Protein AF-A0AAW6EW89-F1 (afdb_monomer)

pLDDT: mean 83.95, std 14.5, range [35.25, 98.75]

Mean predicted aligned error: 16.68 Å

Structure (mmCIF, N/CA/C/O backbone):
data_AF-A0AAW6EW89-F1
#
_entry.id   AF-A0AAW6EW89-F1
#
loop_
_atom_site.group_PDB
_atom_site.id
_atom_site.type_symbol
_atom_site.label_atom_id
_atom_site.label_alt_id
_atom_site.label_comp_id
_atom_site.label_asym_id
_atom_site.label_entity_id
_atom_site.label_seq_id
_atom_site.pdbx_PDB_ins_code
_atom_site.Cartn_x
_atom_site.Cartn_y
_atom_site.Cartn_z
_atom_site.occupancy
_atom_site.B_iso_or_equiv
_atom_site.auth_seq_id
_atom_site.auth_comp_id
_atom_site.auth_asym_id
_atom_site.auth_atom_id
_atom_site.pdbx_PDB_model_num
ATOM 1 N N . MET A 1 1 ? 9.371 18.519 10.471 1.00 66.56 1 MET A N 1
ATOM 2 C CA . MET A 1 1 ? 9.194 18.744 9.021 1.00 66.56 1 MET A CA 1
ATOM 3 C C . MET A 1 1 ? 9.973 17.673 8.268 1.00 66.56 1 MET A C 1
ATOM 5 O O . MET A 1 1 ? 11.129 17.431 8.603 1.00 66.56 1 MET A O 1
ATOM 9 N N . SER A 1 2 ? 9.329 16.975 7.334 1.00 89.75 2 SER A N 1
ATOM 10 C CA . SER A 1 2 ? 9.864 15.784 6.668 1.00 89.75 2 SER A CA 1
ATOM 11 C C . SER A 1 2 ? 11.111 16.078 5.829 1.00 89.75 2 SER A C 1
ATOM 13 O O . SER A 1 2 ? 11.102 16.917 4.925 1.00 89.75 2 SER A O 1
ATOM 15 N N . ARG A 1 3 ? 12.200 15.349 6.111 1.00 93.25 3 ARG A N 1
ATOM 16 C CA . ARG A 1 3 ? 13.450 15.418 5.336 1.00 93.25 3 ARG A CA 1
ATOM 17 C C . ARG A 1 3 ? 13.257 14.920 3.902 1.00 93.25 3 ARG A C 1
ATOM 19 O O . ARG A 1 3 ? 13.852 15.495 2.995 1.00 93.25 3 ARG A O 1
ATOM 26 N N . PHE A 1 4 ? 12.470 13.859 3.722 1.00 95.81 4 PHE A N 1
ATOM 27 C CA . PHE A 1 4 ? 12.204 13.259 2.415 1.00 95.81 4 PHE A CA 1
ATOM 28 C C . PHE A 1 4 ? 11.386 14.211 1.542 1.00 95.81 4 PHE A C 1
ATOM 30 O O . PHE A 1 4 ? 11.813 14.555 0.443 1.00 95.81 4 PHE A O 1
ATOM 37 N N . TYR A 1 5 ? 10.275 14.728 2.079 1.00 96.44 5 TYR A N 1
ATOM 38 C CA . TYR A 1 5 ? 9.419 15.693 1.385 1.00 96.44 5 TYR A CA 1
ATOM 39 C C . TYR A 1 5 ? 10.208 16.910 0.891 1.00 96.44 5 TYR A C 1
ATOM 41 O O . TYR A 1 5 ? 10.130 17.280 -0.276 1.00 96.44 5 TYR A O 1
ATOM 49 N N . ASN A 1 6 ? 11.046 17.489 1.756 1.00 96.00 6 ASN A N 1
ATOM 50 C CA . ASN A 1 6 ? 11.855 18.651 1.397 1.00 96.00 6 ASN A CA 1
ATOM 51 C C . ASN A 1 6 ? 12.886 18.381 0.291 1.00 96.00 6 ASN A C 1
ATOM 53 O O . ASN A 1 6 ? 13.298 19.326 -0.369 1.00 96.00 6 ASN A O 1
ATOM 57 N N . GLN A 1 7 ? 13.310 17.130 0.089 1.00 96.12 7 GLN A N 1
ATOM 58 C CA . GLN A 1 7 ? 14.245 16.769 -0.982 1.00 96.12 7 GLN A CA 1
ATOM 59 C C . GLN A 1 7 ? 13.545 16.477 -2.311 1.00 96.12 7 GLN A C 1
ATOM 61 O O . GLN A 1 7 ? 14.187 16.588 -3.350 1.00 96.12 7 GLN A O 1
ATOM 66 N N . ILE A 1 8 ? 12.264 16.094 -2.285 1.00 97.00 8 ILE A N 1
ATOM 67 C CA . ILE A 1 8 ? 11.557 15.586 -3.468 1.00 97.00 8 ILE A CA 1
ATOM 68 C C . ILE A 1 8 ? 10.522 16.558 -4.045 1.00 97.00 8 ILE A C 1
ATOM 70 O O . ILE A 1 8 ? 10.226 16.488 -5.234 1.00 97.00 8 ILE A O 1
ATOM 74 N N . LYS A 1 9 ? 9.974 17.472 -3.231 1.00 95.88 9 LYS A N 1
ATOM 75 C CA . LYS A 1 9 ? 8.841 18.337 -3.614 1.00 95.88 9 LYS A CA 1
ATOM 76 C C . LYS A 1 9 ? 9.092 19.183 -4.871 1.00 95.88 9 LYS A C 1
ATOM 78 O O . LYS A 1 9 ? 8.164 19.398 -5.647 1.00 95.88 9 LYS A O 1
ATOM 83 N N . ASP A 1 10 ? 10.341 19.597 -5.087 1.00 95.44 10 ASP A N 1
ATOM 84 C CA . ASP A 1 10 ? 10.760 20.464 -6.196 1.00 95.44 10 ASP A CA 1
ATOM 85 C C . ASP A 1 10 ? 11.352 19.669 -7.376 1.00 95.44 10 ASP A C 1
ATOM 87 O O . ASP A 1 10 ? 11.972 20.246 -8.268 1.00 95.44 10 ASP A O 1
ATOM 91 N N . ALA A 1 11 ? 11.184 18.339 -7.396 1.00 96.75 11 ALA A N 1
ATOM 92 C CA . ALA A 1 11 ? 11.672 17.504 -8.487 1.00 96.75 11 ALA A CA 1
ATOM 93 C C . ALA A 1 11 ? 10.980 17.855 -9.818 1.00 96.75 11 ALA A C 1
ATOM 95 O O . ALA A 1 11 ? 9.745 17.895 -9.911 1.00 96.75 11 ALA A O 1
ATOM 96 N N . THR A 1 12 ? 11.792 18.071 -10.855 1.00 96.25 12 THR A N 1
ATOM 97 C CA . THR A 1 12 ? 11.371 18.430 -12.221 1.00 96.25 12 THR A CA 1
ATOM 98 C C . THR A 1 12 ? 11.699 17.361 -13.258 1.00 96.25 12 THR A C 1
ATOM 100 O O . THR A 1 12 ? 11.227 17.446 -14.388 1.00 96.25 12 THR A O 1
ATOM 103 N N . VAL A 1 13 ? 12.494 16.353 -12.892 1.00 96.44 13 VAL A N 1
ATOM 104 C CA . VAL A 1 13 ? 12.816 15.196 -13.738 1.00 96.44 13 VAL A CA 1
ATOM 105 C C . VAL A 1 13 ? 12.710 13.904 -12.929 1.00 96.44 13 VAL A C 1
ATOM 107 O O . VAL A 1 13 ? 13.033 13.885 -11.742 1.00 96.44 13 VAL A O 1
ATOM 110 N N . GLU A 1 14 ? 12.306 12.810 -13.576 1.00 95.75 14 GLU A N 1
ATOM 111 C CA . GLU A 1 14 ? 12.123 11.492 -12.939 1.00 95.75 14 GLU A CA 1
ATOM 112 C C . GLU A 1 14 ? 13.387 11.019 -12.205 1.00 95.75 14 GLU A C 1
ATOM 114 O O . GLU A 1 14 ? 13.319 10.620 -11.046 1.00 95.75 14 GLU A O 1
ATOM 119 N N . LYS A 1 15 ? 14.571 11.255 -12.783 1.00 95.81 15 LYS A N 1
ATOM 120 C CA . LYS A 1 15 ? 15.863 10.943 -12.145 1.00 95.81 15 LYS A CA 1
ATOM 121 C C . LYS A 1 15 ? 16.067 11.586 -10.767 1.00 95.81 15 LYS A C 1
ATOM 123 O O . LYS A 1 15 ? 16.778 11.029 -9.933 1.00 95.81 15 LYS A O 1
ATOM 128 N N . GLN A 1 16 ? 15.488 12.763 -10.511 1.00 97.62 16 GLN A N 1
ATOM 129 C CA . GLN A 1 16 ? 15.555 13.395 -9.187 1.00 97.62 16 GLN A CA 1
ATOM 130 C C . GLN A 1 16 ? 14.655 12.670 -8.185 1.00 97.62 16 GLN A C 1
ATOM 132 O O . GLN A 1 16 ? 15.070 12.466 -7.046 1.00 97.62 16 GLN A O 1
ATOM 137 N N . VAL A 1 17 ? 13.463 12.244 -8.617 1.00 97.69 17 VAL A N 1
ATOM 138 C CA . VAL A 1 17 ? 12.558 11.400 -7.823 1.00 97.69 17 VAL A CA 1
ATOM 139 C C . VAL A 1 17 ? 13.293 10.113 -7.453 1.00 97.69 17 VAL A C 1
ATOM 141 O O . VAL A 1 17 ? 13.490 9.847 -6.267 1.00 97.69 17 VAL A O 1
ATOM 144 N N . GLU A 1 18 ? 13.810 9.388 -8.450 1.00 97.06 18 GLU A N 1
ATOM 145 C CA . GLU A 1 18 ? 14.578 8.156 -8.247 1.00 97.06 18 GLU A CA 1
ATOM 146 C C . GLU A 1 18 ? 15.713 8.337 -7.230 1.00 97.06 18 GLU A C 1
ATOM 148 O O . GLU A 1 18 ? 15.868 7.533 -6.311 1.00 97.06 18 GLU A O 1
ATOM 153 N N . TYR A 1 19 ? 16.511 9.400 -7.378 1.00 97.25 19 TYR A N 1
ATOM 154 C CA . TYR A 1 19 ? 17.650 9.674 -6.505 1.00 97.25 19 TYR A CA 1
ATOM 155 C C . TYR A 1 19 ? 17.238 9.795 -5.031 1.00 97.25 19 TYR A C 1
ATOM 157 O O . TYR A 1 19 ? 17.899 9.226 -4.155 1.00 97.25 19 TYR A O 1
ATOM 165 N N . VAL A 1 20 ? 16.139 10.502 -4.743 1.00 97.88 20 VAL A N 1
ATOM 166 C CA . VAL A 1 20 ? 15.666 10.702 -3.365 1.00 97.88 20 VAL A CA 1
ATOM 167 C C . VAL A 1 20 ? 15.157 9.393 -2.755 1.00 97.88 20 VAL A C 1
ATOM 169 O O . VAL A 1 20 ? 15.534 9.073 -1.626 1.00 97.88 20 VAL A O 1
ATOM 172 N N . TYR A 1 21 ? 14.393 8.588 -3.504 1.00 98.38 21 TYR A N 1
ATOM 173 C CA . TYR A 1 21 ? 13.971 7.258 -3.045 1.00 98.38 21 TYR A CA 1
ATOM 174 C C . TYR A 1 21 ? 15.163 6.335 -2.786 1.00 98.38 21 TYR A C 1
ATOM 176 O O . TYR A 1 21 ? 15.268 5.751 -1.708 1.00 98.38 21 TYR A O 1
ATOM 184 N N . LYS A 1 22 ? 16.099 6.236 -3.738 1.00 97.19 22 LYS A N 1
ATOM 185 C CA . LYS A 1 22 ? 17.290 5.374 -3.634 1.00 97.19 22 LYS A CA 1
ATOM 186 C C . LYS A 1 22 ? 18.137 5.714 -2.408 1.00 97.19 22 LYS A C 1
ATOM 188 O O . LYS A 1 22 ? 18.645 4.819 -1.731 1.00 97.19 22 LYS A O 1
ATOM 193 N N . LYS A 1 23 ? 18.266 7.002 -2.080 1.00 96.38 23 LYS A N 1
ATOM 194 C CA . LYS A 1 23 ? 18.996 7.470 -0.895 1.00 96.38 23 LYS A CA 1
ATOM 195 C C . LYS A 1 23 ? 18.388 6.956 0.412 1.00 96.38 23 LYS A C 1
ATOM 197 O O . LYS A 1 23 ? 19.127 6.487 1.284 1.00 96.38 23 LYS A O 1
ATOM 202 N N . ASP A 1 24 ? 17.067 7.013 0.552 1.00 96.31 24 ASP A N 1
ATOM 203 C CA . ASP A 1 24 ? 16.405 6.517 1.758 1.00 96.31 24 ASP A CA 1
ATOM 204 C C . ASP A 1 24 ? 16.322 4.983 1.771 1.00 96.31 24 ASP A C 1
ATOM 206 O O . ASP A 1 24 ? 16.562 4.383 2.817 1.00 96.31 24 ASP A O 1
ATOM 210 N N . ILE A 1 25 ? 16.150 4.318 0.624 1.00 97.25 25 ILE A N 1
ATOM 211 C CA . ILE A 1 25 ? 16.291 2.855 0.522 1.00 97.25 25 ILE A CA 1
ATOM 212 C C . ILE A 1 25 ? 17.654 2.394 1.049 1.00 97.25 25 ILE A C 1
ATOM 214 O O . ILE A 1 25 ? 17.700 1.569 1.959 1.00 97.25 25 ILE A O 1
ATOM 218 N N . ASN A 1 26 ? 18.755 2.997 0.594 1.00 95.06 26 ASN A N 1
ATOM 219 C CA . ASN A 1 26 ? 20.095 2.698 1.114 1.00 95.06 26 ASN A CA 1
ATOM 220 C C . ASN A 1 26 ? 20.231 2.974 2.623 1.00 95.06 26 ASN A C 1
ATOM 222 O O . ASN A 1 26 ? 21.003 2.312 3.318 1.00 95.06 26 ASN A O 1
ATOM 226 N N . THR A 1 27 ? 19.478 3.943 3.150 1.00 94.56 27 THR A N 1
ATOM 227 C CA . THR A 1 27 ? 19.489 4.282 4.579 1.00 94.56 27 THR A CA 1
ATOM 228 C C . THR A 1 27 ? 18.763 3.233 5.427 1.00 94.56 27 THR A C 1
ATOM 230 O O . THR A 1 27 ? 19.252 2.891 6.506 1.00 94.56 27 THR A O 1
ATOM 233 N N . TYR A 1 28 ? 17.621 2.713 4.963 1.00 94.31 28 TYR A N 1
ATOM 234 C CA . TYR A 1 28 ? 16.784 1.768 5.717 1.00 94.31 28 TYR A CA 1
ATOM 235 C C . TYR A 1 28 ? 17.113 0.291 5.463 1.00 94.31 28 TYR A C 1
ATOM 237 O O . TYR A 1 28 ? 16.848 -0.548 6.330 1.00 94.31 28 TYR A O 1
ATOM 245 N N . PHE A 1 29 ? 17.718 -0.021 4.319 1.00 94.06 29 PHE A N 1
ATOM 246 C CA . PHE A 1 29 ? 18.174 -1.354 3.920 1.00 94.06 29 PHE A CA 1
ATOM 247 C C . PHE A 1 29 ? 19.705 -1.382 3.821 1.00 94.06 29 PHE A C 1
ATOM 249 O O . PHE A 1 29 ? 20.283 -1.791 2.822 1.00 94.06 29 PHE A O 1
ATOM 256 N N . LYS A 1 30 ? 20.390 -0.908 4.871 1.00 89.00 30 LYS A N 1
ATOM 257 C CA . LYS A 1 30 ? 21.857 -0.793 4.885 1.00 89.00 30 LYS A CA 1
ATOM 258 C C . LYS A 1 30 ? 22.539 -2.099 4.476 1.00 89.00 30 LYS A C 1
ATOM 260 O O . LYS A 1 30 ? 22.222 -3.161 5.005 1.00 89.00 30 LYS A O 1
ATOM 265 N N . GLY A 1 31 ? 23.520 -1.983 3.585 1.00 85.44 31 GLY A N 1
ATOM 266 C CA . GLY A 1 31 ? 24.290 -3.117 3.077 1.00 85.44 31 GLY A CA 1
ATOM 267 C C . GLY A 1 31 ? 23.668 -3.818 1.868 1.00 85.44 31 GLY A C 1
ATOM 268 O O . GLY A 1 31 ? 24.325 -4.687 1.306 1.00 85.44 31 GLY A O 1
ATOM 269 N N . SER A 1 32 ? 22.457 -3.444 1.429 1.00 90.44 32 SER A N 1
ATOM 270 C CA . SER A 1 32 ? 21.958 -3.859 0.114 1.00 90.44 32 SER A CA 1
ATOM 271 C C . SER A 1 32 ? 22.647 -3.077 -1.003 1.00 90.44 32 SER A C 1
ATOM 273 O O . SER A 1 32 ? 22.880 -1.875 -0.864 1.00 90.44 32 SER A O 1
ATOM 275 N N . ILE A 1 33 ? 22.906 -3.741 -2.127 1.00 93.94 33 ILE A N 1
ATOM 276 C CA . ILE A 1 33 ? 23.359 -3.107 -3.368 1.00 93.94 33 ILE A CA 1
ATOM 277 C C . ILE A 1 33 ? 22.124 -2.891 -4.242 1.00 93.94 33 ILE A C 1
ATOM 279 O O . ILE A 1 33 ? 21.381 -3.838 -4.482 1.00 93.94 33 ILE A O 1
ATOM 283 N N . ILE A 1 34 ? 21.891 -1.648 -4.681 1.00 97.31 34 ILE A N 1
ATOM 284 C CA . ILE A 1 34 ? 20.842 -1.352 -5.663 1.00 97.31 34 ILE A CA 1
ATOM 285 C C . ILE A 1 34 ? 21.377 -1.698 -7.052 1.00 97.31 34 ILE A C 1
ATOM 287 O O . ILE A 1 34 ? 22.314 -1.062 -7.539 1.00 97.31 34 ILE A O 1
ATOM 291 N N . GLU A 1 35 ? 20.761 -2.693 -7.673 1.00 97.38 35 GLU A N 1
ATOM 292 C CA . GLU A 1 35 ? 21.033 -3.161 -9.029 1.00 97.38 35 GLU A CA 1
ATOM 293 C C . GLU A 1 35 ? 19.953 -2.666 -10.002 1.00 97.38 35 GLU A C 1
ATOM 295 O O . GLU A 1 35 ? 18.924 -2.131 -9.588 1.00 97.38 35 GLU A O 1
ATOM 300 N N . TYR A 1 36 ? 20.186 -2.844 -11.305 1.00 97.25 36 TYR A N 1
ATOM 301 C CA . TYR A 1 36 ? 19.291 -2.365 -12.371 1.00 97.25 36 TYR A CA 1
ATOM 302 C C . TYR A 1 36 ? 18.997 -3.454 -13.420 1.00 97.25 36 TYR A C 1
ATOM 304 O O . TYR A 1 36 ? 19.200 -3.229 -14.621 1.00 97.25 36 TYR A O 1
ATOM 312 N N . PRO A 1 37 ? 18.574 -4.663 -13.001 1.00 94.88 37 PRO A N 1
ATOM 313 C CA . PRO A 1 37 ? 18.241 -5.731 -13.932 1.00 94.88 37 PRO A CA 1
ATOM 314 C C . PRO A 1 37 ? 17.126 -5.278 -14.877 1.00 94.88 37 PRO A C 1
ATOM 316 O O . PRO A 1 37 ? 16.178 -4.598 -14.484 1.00 94.88 37 PRO A O 1
ATOM 319 N N . TYR A 1 38 ? 17.262 -5.630 -16.155 1.00 95.56 38 TYR A N 1
ATOM 320 C CA . TYR A 1 38 ? 16.273 -5.323 -17.195 1.00 95.56 38 TYR A CA 1
ATOM 321 C C . TYR A 1 38 ? 15.916 -3.837 -17.350 1.00 95.56 38 TYR A C 1
ATOM 323 O O . TYR A 1 38 ? 14.859 -3.529 -17.906 1.00 95.56 38 TYR A O 1
ATOM 331 N N . SER A 1 39 ? 16.803 -2.943 -16.896 1.00 94.38 39 SER A N 1
ATOM 332 C CA . SER A 1 39 ? 16.620 -1.488 -16.910 1.00 94.38 39 SER A CA 1
ATOM 333 C C . SER A 1 39 ? 15.464 -0.981 -16.039 1.00 94.38 39 SER A C 1
ATOM 335 O O . SER A 1 39 ? 14.922 0.078 -16.333 1.00 94.38 39 SER A O 1
ATOM 337 N N . CYS A 1 40 ? 15.094 -1.705 -14.976 1.00 96.50 40 CYS A N 1
ATOM 338 C CA . CYS A 1 40 ? 14.221 -1.145 -13.942 1.00 96.50 40 CYS A CA 1
ATOM 339 C C . CYS A 1 40 ? 14.928 -0.022 -13.170 1.00 96.50 40 CYS A C 1
ATOM 341 O O . CYS A 1 40 ? 16.163 0.023 -13.112 1.00 96.50 40 CYS A O 1
ATOM 343 N N . ASP A 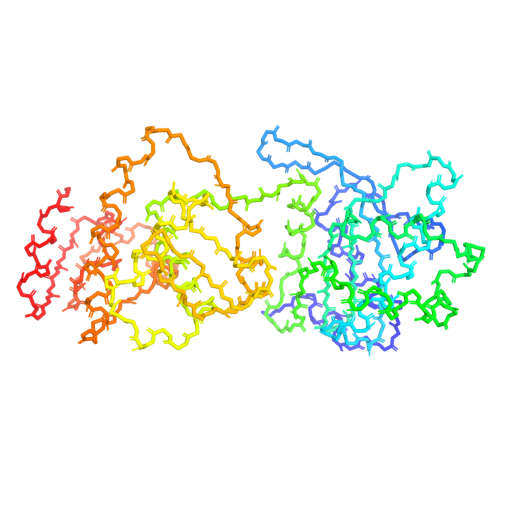1 41 ? 14.162 0.816 -12.474 1.00 97.75 41 ASP A N 1
ATOM 344 C CA . ASP A 1 41 ? 14.742 1.937 -11.730 1.00 97.75 41 ASP A CA 1
ATOM 345 C C . ASP A 1 41 ? 15.535 1.497 -10.506 1.00 97.75 41 ASP A C 1
ATOM 347 O O . ASP A 1 41 ? 16.412 2.226 -10.045 1.00 97.75 41 ASP A O 1
ATOM 351 N N . GLY A 1 42 ? 15.269 0.307 -9.980 1.00 97.88 42 GLY A N 1
ATOM 352 C CA . GLY A 1 42 ? 16.125 -0.309 -8.982 1.00 97.88 42 GLY A CA 1
ATOM 353 C C . GLY A 1 42 ? 15.638 -1.680 -8.545 1.00 97.88 42 GLY A C 1
ATOM 354 O O . GLY A 1 42 ? 14.445 -1.976 -8.547 1.00 97.88 42 GLY A O 1
ATOM 355 N N . TYR A 1 43 ? 16.576 -2.490 -8.082 1.00 98.31 43 TYR A N 1
ATOM 356 C CA . TYR A 1 43 ? 16.323 -3.790 -7.488 1.00 98.31 43 TYR A CA 1
ATOM 357 C C . TYR A 1 43 ? 17.250 -4.002 -6.290 1.00 98.31 43 TYR A C 1
ATOM 359 O O . TYR A 1 43 ? 18.431 -3.670 -6.368 1.00 98.31 43 TYR A O 1
ATOM 367 N N . ILE A 1 44 ? 16.733 -4.537 -5.182 1.00 97.69 44 ILE A N 1
ATOM 368 C CA . ILE A 1 44 ? 17.567 -5.045 -4.083 1.00 97.69 44 ILE A CA 1
ATOM 369 C C . ILE A 1 44 ? 17.165 -6.479 -3.738 1.00 97.69 44 ILE A C 1
ATOM 371 O O . ILE A 1 44 ? 15.982 -6.760 -3.542 1.00 97.69 44 ILE A O 1
ATOM 375 N N . ASP A 1 45 ? 18.156 -7.359 -3.595 1.00 92.62 45 ASP A N 1
ATOM 376 C CA . ASP A 1 45 ? 18.019 -8.681 -2.974 1.00 92.62 45 ASP A CA 1
ATOM 377 C C . ASP A 1 45 ? 18.767 -8.655 -1.634 1.00 92.62 45 ASP A C 1
ATOM 379 O O . ASP A 1 45 ? 19.984 -8.477 -1.572 1.00 92.62 45 ASP A O 1
ATOM 383 N N . THR A 1 46 ? 18.027 -8.717 -0.530 1.00 94.06 46 THR A N 1
ATOM 384 C CA . THR A 1 46 ? 18.603 -8.631 0.815 1.00 94.06 46 THR A CA 1
ATOM 385 C C . THR A 1 46 ? 17.798 -9.437 1.824 1.00 94.06 46 THR A C 1
ATOM 387 O O . THR A 1 46 ? 16.677 -9.868 1.571 1.00 94.06 46 THR A O 1
ATOM 390 N N . LYS A 1 47 ? 18.346 -9.640 3.020 1.00 90.00 47 LYS A N 1
ATOM 391 C CA . LYS A 1 47 ? 17.655 -10.323 4.113 1.00 90.00 47 LYS A CA 1
ATOM 392 C C . LYS A 1 47 ? 17.019 -9.299 5.045 1.00 90.00 47 LYS A C 1
ATOM 394 O O . LYS A 1 47 ? 17.709 -8.475 5.639 1.00 90.00 47 LYS A O 1
ATOM 399 N N . VAL A 1 48 ? 15.709 -9.400 5.240 1.00 86.56 48 VAL A N 1
ATOM 400 C CA . VAL A 1 48 ? 14.987 -8.648 6.272 1.00 86.56 48 VAL A CA 1
ATOM 401 C C . VAL A 1 48 ? 14.731 -9.547 7.474 1.00 86.56 48 VAL A C 1
ATOM 403 O O . VAL A 1 48 ? 14.398 -10.724 7.323 1.00 86.56 48 VAL A O 1
ATOM 406 N N . THR A 1 49 ? 14.904 -9.000 8.677 1.00 77.25 49 THR A N 1
ATOM 407 C CA . THR A 1 49 ? 14.711 -9.724 9.939 1.00 77.25 49 THR A CA 1
ATOM 408 C C . THR A 1 49 ? 13.810 -8.919 10.862 1.00 77.25 49 THR A C 1
ATOM 410 O O . THR A 1 49 ? 14.007 -7.715 11.023 1.00 77.25 49 THR A O 1
ATOM 413 N N . TYR A 1 50 ? 12.847 -9.599 11.474 1.00 66.19 50 TYR A N 1
ATOM 414 C CA . TYR A 1 50 ? 12.021 -9.077 12.555 1.00 66.19 50 TYR A CA 1
ATOM 415 C C . TYR A 1 50 ? 11.909 -10.147 13.646 1.00 66.19 50 TYR A C 1
ATOM 417 O O . TYR A 1 50 ? 11.551 -11.295 13.362 1.00 66.19 50 TYR A O 1
ATOM 425 N N . ASP A 1 51 ? 12.254 -9.786 14.883 1.00 68.31 51 ASP A N 1
ATOM 426 C CA . ASP A 1 51 ? 12.460 -10.712 16.003 1.00 68.31 51 ASP A CA 1
ATOM 427 C C . ASP A 1 51 ? 13.356 -11.905 15.621 1.00 68.31 51 ASP A C 1
ATOM 429 O O . ASP A 1 51 ? 14.558 -11.754 15.409 1.00 68.31 51 ASP A O 1
ATOM 433 N N . LYS A 1 52 ? 12.768 -13.104 15.521 1.00 70.00 52 LYS A N 1
ATOM 434 C CA . LYS A 1 52 ? 13.450 -14.362 15.176 1.00 70.00 52 LYS A CA 1
ATOM 435 C C . LYS A 1 52 ? 13.162 -14.832 13.749 1.00 70.00 52 LYS A C 1
ATOM 437 O O . LYS A 1 52 ? 13.648 -15.887 13.348 1.00 70.00 52 LYS A O 1
ATOM 442 N N . THR A 1 53 ? 12.356 -14.088 12.992 1.00 67.25 53 THR A N 1
ATOM 443 C CA . THR A 1 53 ? 11.976 -14.455 11.626 1.00 67.25 53 THR A CA 1
ATOM 444 C C . THR A 1 53 ? 12.793 -13.646 10.641 1.00 67.25 53 THR A C 1
ATOM 446 O O . THR A 1 53 ? 12.793 -12.416 10.681 1.00 67.25 53 THR A O 1
ATOM 449 N N . SER A 1 54 ? 13.441 -14.337 9.710 1.00 78.44 54 SER A N 1
ATOM 450 C CA . SER A 1 54 ? 14.087 -13.696 8.574 1.00 78.44 54 SER A CA 1
ATOM 451 C C . SER A 1 54 ? 13.530 -14.225 7.264 1.00 78.44 54 SER A C 1
ATOM 453 O O . SER A 1 54 ? 13.325 -15.430 7.108 1.00 78.44 54 SER A O 1
ATOM 455 N N . ARG A 1 55 ? 13.347 -13.331 6.296 1.00 82.75 55 ARG A N 1
ATOM 456 C CA . ARG A 1 55 ? 13.013 -13.674 4.911 1.00 82.75 55 ARG A CA 1
ATOM 457 C C . ARG A 1 55 ? 13.897 -12.889 3.955 1.00 82.75 55 A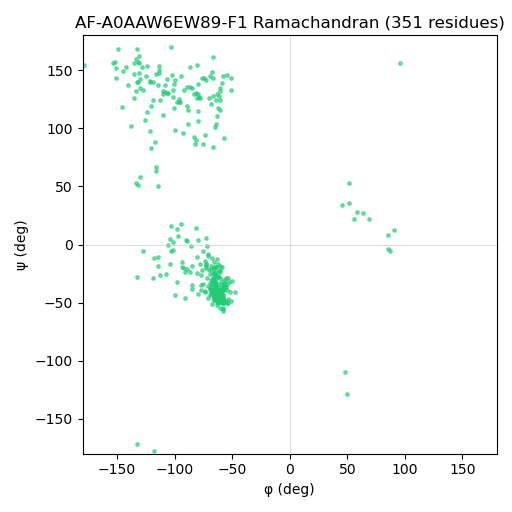RG A C 1
ATOM 459 O O . ARG A 1 55 ? 14.483 -11.871 4.322 1.00 82.75 55 ARG A O 1
ATOM 466 N N . ILE A 1 56 ? 13.992 -13.398 2.736 1.00 86.25 56 ILE A N 1
ATOM 467 C CA . ILE A 1 56 ? 14.618 -12.682 1.632 1.00 86.25 56 ILE A CA 1
ATOM 468 C C . ILE A 1 56 ? 13.610 -11.637 1.138 1.00 86.25 56 ILE A C 1
ATOM 470 O O . ILE A 1 56 ? 12.462 -11.972 0.851 1.00 86.25 56 ILE A O 1
ATOM 474 N N . LEU A 1 57 ? 14.033 -10.381 1.073 1.00 94.25 57 LEU A N 1
ATOM 475 C CA . LEU A 1 57 ? 13.368 -9.284 0.387 1.00 94.25 57 LEU A CA 1
ATOM 476 C C . LEU A 1 57 ? 13.992 -9.158 -1.002 1.00 94.25 57 LEU A C 1
ATOM 478 O O . LEU A 1 57 ? 15.191 -8.925 -1.108 1.00 94.25 57 LEU A O 1
ATOM 482 N N . ARG A 1 58 ? 13.157 -9.253 -2.034 1.00 94.12 58 ARG A N 1
ATOM 483 C CA . ARG A 1 58 ? 13.487 -8.927 -3.421 1.00 94.12 58 ARG A CA 1
ATOM 484 C C . ARG A 1 58 ? 12.599 -7.772 -3.841 1.00 94.12 58 ARG A C 1
ATOM 486 O O . ARG A 1 58 ? 11.466 -7.982 -4.279 1.00 94.12 58 ARG A O 1
ATOM 493 N N . LEU A 1 59 ? 13.076 -6.561 -3.577 1.00 98.31 59 LEU A N 1
ATOM 494 C CA . LEU A 1 59 ? 12.339 -5.331 -3.839 1.00 98.31 59 LEU A CA 1
ATOM 495 C C . LEU A 1 59 ? 12.656 -4.858 -5.251 1.00 98.31 59 LEU A C 1
ATOM 497 O O . LEU A 1 59 ? 13.805 -4.520 -5.523 1.00 98.31 59 LEU A O 1
ATOM 501 N N . ILE A 1 60 ? 11.644 -4.775 -6.106 1.00 98.44 60 ILE A N 1
ATOM 502 C CA . ILE A 1 60 ? 11.742 -4.076 -7.389 1.00 98.44 60 ILE A CA 1
ATOM 503 C C . ILE A 1 60 ? 11.128 -2.679 -7.267 1.00 98.44 60 ILE A C 1
ATOM 505 O O . ILE A 1 60 ? 10.131 -2.488 -6.564 1.00 98.44 60 ILE A O 1
ATOM 509 N N . MET A 1 61 ? 11.753 -1.701 -7.913 1.00 98.62 61 MET A N 1
ATOM 510 C CA . MET A 1 61 ? 11.412 -0.287 -7.826 1.00 98.62 61 MET A CA 1
ATOM 511 C C . MET A 1 61 ? 11.069 0.289 -9.199 1.00 98.62 61 MET A C 1
ATOM 513 O O . MET A 1 61 ? 11.742 -0.020 -10.180 1.00 98.62 61 MET A O 1
ATOM 517 N N . GLU A 1 62 ? 10.048 1.145 -9.239 1.00 98.50 62 GLU A N 1
ATOM 518 C CA . GLU A 1 62 ? 9.643 1.898 -10.432 1.00 98.50 62 GLU A CA 1
ATOM 519 C C . GLU A 1 62 ? 9.123 3.286 -10.021 1.00 98.50 62 GLU A C 1
ATOM 521 O O . GLU A 1 62 ? 8.146 3.414 -9.280 1.00 98.50 62 GLU A O 1
ATOM 526 N N . PHE A 1 63 ? 9.775 4.344 -10.478 1.00 98.38 63 PHE A N 1
ATOM 527 C CA . PHE A 1 63 ? 9.505 5.719 -10.096 1.00 98.38 63 PHE A CA 1
ATOM 528 C C . PHE A 1 63 ? 8.963 6.514 -11.278 1.00 98.38 63 PHE A C 1
ATOM 530 O O . PHE A 1 63 ? 9.292 6.259 -12.428 1.00 98.38 63 PHE A O 1
ATOM 537 N N . LYS A 1 64 ? 8.095 7.481 -10.983 1.00 97.81 64 LYS A N 1
ATOM 538 C CA . LYS A 1 64 ? 7.463 8.354 -11.971 1.00 97.81 64 LYS A CA 1
ATOM 539 C C . LYS A 1 64 ? 7.568 9.811 -11.556 1.00 97.81 64 LYS A C 1
ATOM 541 O O . LYS A 1 64 ? 7.679 10.132 -10.374 1.00 97.81 64 LYS A O 1
ATOM 546 N N . LEU A 1 65 ? 7.481 10.712 -12.527 1.00 96.75 65 LEU A N 1
ATOM 547 C CA . LEU A 1 65 ? 7.306 12.139 -12.275 1.00 96.75 65 LEU A CA 1
ATOM 548 C C . LEU A 1 65 ? 5.872 12.577 -12.593 1.00 96.75 65 LEU A C 1
ATOM 550 O O . LEU A 1 65 ? 5.380 12.326 -13.687 1.00 96.75 65 LEU A O 1
ATOM 554 N N . ASP A 1 66 ? 5.239 13.286 -11.653 1.00 94.38 66 ASP A N 1
ATOM 555 C CA . ASP A 1 66 ? 3.908 13.894 -11.822 1.00 94.38 66 ASP A CA 1
ATOM 556 C C . ASP A 1 66 ? 2.788 12.885 -12.161 1.00 94.38 66 ASP A C 1
ATOM 558 O O . ASP A 1 66 ? 1.762 13.227 -12.750 1.00 94.38 66 ASP A O 1
ATOM 562 N N . GLU A 1 67 ? 2.952 11.639 -11.711 1.00 95.50 67 GLU A N 1
ATOM 563 C CA . GLU A 1 67 ? 1.971 10.568 -11.866 1.00 95.50 67 GLU A CA 1
ATOM 564 C C . GLU A 1 67 ? 1.131 10.415 -10.590 1.00 95.50 67 GLU A C 1
ATOM 566 O O . GLU A 1 67 ? 1.654 10.174 -9.503 1.00 95.50 67 GLU A O 1
ATOM 571 N N . LYS A 1 68 ? -0.198 10.525 -10.705 1.00 94.62 68 LYS A N 1
ATOM 572 C CA . LYS A 1 68 ? -1.108 10.432 -9.550 1.00 94.62 68 LYS A CA 1
ATOM 573 C C . LYS A 1 68 ? -1.400 8.976 -9.180 1.00 94.62 68 LYS A C 1
ATOM 575 O O . LYS A 1 68 ? -2.406 8.404 -9.617 1.00 94.62 68 LYS A O 1
ATOM 580 N N . LEU A 1 69 ? -0.545 8.387 -8.349 1.00 94.38 69 LEU A N 1
ATOM 581 C CA . LEU A 1 69 ? -0.615 6.990 -7.906 1.00 94.38 69 LEU A CA 1
ATOM 582 C C . LEU A 1 69 ? -1.827 6.663 -7.009 1.00 94.38 69 LEU A C 1
ATOM 584 O O . LEU A 1 69 ? -2.150 5.496 -6.802 1.00 94.38 69 LEU A O 1
ATOM 588 N N . SER A 1 70 ? -2.583 7.636 -6.510 1.00 87.50 70 SER A N 1
ATOM 589 C CA . SER A 1 70 ? -3.893 7.403 -5.887 1.00 87.50 70 SER A CA 1
ATOM 590 C C . SER A 1 70 ? -4.978 7.045 -6.910 1.00 87.50 70 SER A C 1
ATOM 592 O O . SER A 1 70 ? -5.987 6.427 -6.551 1.00 87.50 70 SER A O 1
ATOM 594 N N . THR A 1 71 ? -4.750 7.309 -8.199 1.00 93.31 71 THR A N 1
ATOM 595 C CA . THR A 1 71 ? -5.659 6.922 -9.283 1.00 93.31 71 THR A CA 1
ATOM 596 C C . THR A 1 71 ? -5.459 5.455 -9.658 1.00 93.31 71 THR A C 1
ATOM 598 O O . THR A 1 71 ? -4.355 5.032 -9.997 1.00 93.31 71 THR A O 1
ATOM 601 N N . LYS A 1 72 ? -6.546 4.673 -9.649 1.00 92.19 72 LYS A N 1
ATOM 602 C CA . LYS A 1 72 ? -6.513 3.227 -9.931 1.00 92.19 72 LYS A CA 1
ATOM 603 C C . LYS A 1 72 ? -5.839 2.907 -11.271 1.00 92.19 72 LYS A C 1
ATOM 605 O O . LYS A 1 72 ? -4.925 2.091 -11.301 1.00 92.19 72 LYS A O 1
ATOM 610 N N . ILE A 1 73 ? -6.245 3.577 -12.351 1.00 95.19 73 ILE A N 1
ATOM 611 C CA . ILE A 1 73 ? -5.701 3.316 -13.692 1.00 95.19 73 ILE A CA 1
ATOM 612 C C . ILE A 1 73 ? -4.194 3.599 -13.776 1.00 95.19 73 ILE A C 1
ATOM 614 O O . ILE A 1 73 ? -3.460 2.810 -14.362 1.00 95.19 73 ILE A O 1
ATOM 618 N N . ASN A 1 74 ? -3.715 4.660 -13.123 1.00 96.94 74 ASN A N 1
ATOM 619 C CA . ASN A 1 74 ? -2.301 5.035 -13.134 1.00 96.94 74 ASN A CA 1
ATOM 620 C C . ASN A 1 74 ? -1.453 4.008 -12.374 1.00 96.94 74 ASN A C 1
ATOM 622 O O . ASN A 1 74 ? -0.399 3.609 -12.862 1.00 96.94 74 ASN A O 1
ATOM 626 N N . ARG A 1 75 ? -1.949 3.483 -11.242 1.00 96.62 75 ARG A N 1
ATOM 627 C CA . ARG A 1 75 ? -1.281 2.364 -10.556 1.00 96.62 75 ARG A CA 1
ATOM 628 C C . ARG A 1 75 ? -1.173 1.138 -11.439 1.00 96.62 75 ARG A C 1
ATOM 630 O O . ARG A 1 75 ? -0.098 0.562 -11.517 1.00 96.62 75 ARG A O 1
ATOM 637 N N . TYR A 1 76 ? -2.257 0.742 -12.102 1.00 97.81 76 TYR A N 1
ATOM 638 C CA . TYR A 1 76 ? -2.219 -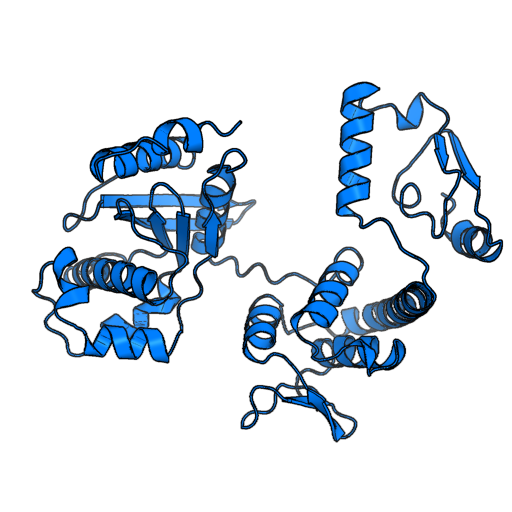0.441 -12.958 1.00 97.81 76 TYR A CA 1
ATOM 639 C C . TYR A 1 76 ? -1.282 -0.268 -14.153 1.00 97.81 76 TYR A C 1
ATOM 641 O O . TYR A 1 76 ? -0.614 -1.229 -14.515 1.00 97.81 76 TYR A O 1
ATOM 649 N N . LYS A 1 77 ? -1.128 0.947 -14.695 1.00 98.25 77 LYS A N 1
ATOM 650 C CA . LYS A 1 77 ? -0.082 1.215 -15.692 1.00 98.25 77 LYS A CA 1
ATOM 651 C C . LYS A 1 77 ? 1.316 0.930 -15.137 1.00 98.25 77 LYS A C 1
ATOM 653 O O . LYS A 1 77 ? 2.073 0.192 -15.754 1.00 98.25 77 LYS A O 1
ATOM 658 N N . VAL A 1 78 ? 1.637 1.438 -13.947 1.00 98.19 78 VAL A N 1
ATOM 659 C CA . VAL A 1 78 ? 2.929 1.158 -13.296 1.00 98.19 78 VAL A CA 1
ATOM 660 C C . VAL A 1 78 ? 3.093 -0.339 -12.994 1.00 98.19 78 VAL A C 1
ATOM 662 O O . VAL A 1 78 ? 4.148 -0.908 -13.252 1.00 98.19 78 VAL A O 1
ATOM 665 N N . LEU A 1 79 ? 2.043 -1.009 -12.511 1.00 98.38 79 LEU A N 1
ATOM 666 C CA . LEU A 1 79 ? 2.077 -2.445 -12.216 1.00 98.38 79 LEU A CA 1
ATOM 667 C C . LEU A 1 79 ? 2.286 -3.304 -13.469 1.00 98.38 79 LEU A C 1
ATOM 669 O O . LEU A 1 79 ? 3.010 -4.286 -13.383 1.00 98.38 79 LEU A O 1
ATOM 673 N N . ILE A 1 80 ? 1.711 -2.941 -14.621 1.00 98.44 80 ILE A N 1
ATOM 674 C CA . ILE A 1 80 ? 1.952 -3.636 -15.899 1.00 98.44 80 ILE A CA 1
ATOM 675 C C . ILE A 1 80 ? 3.406 -3.478 -16.334 1.00 98.44 80 ILE A C 1
ATOM 677 O O . ILE A 1 80 ? 4.035 -4.457 -16.728 1.00 98.44 80 ILE A O 1
ATOM 681 N N . GLN A 1 81 ? 3.965 -2.272 -16.223 1.00 98.44 81 GLN A N 1
ATOM 682 C CA . GLN A 1 81 ? 5.384 -2.060 -16.500 1.00 98.44 81 GLN A CA 1
ATOM 683 C C . GLN A 1 81 ? 6.258 -2.943 -15.593 1.00 98.44 81 GLN A C 1
ATOM 685 O O . GLN A 1 81 ? 7.158 -3.627 -16.078 1.00 98.44 81 GLN A O 1
ATOM 690 N N . VAL A 1 82 ? 5.945 -3.015 -14.295 1.00 98.31 82 VAL A N 1
ATOM 691 C CA . VAL A 1 82 ? 6.673 -3.886 -13.361 1.00 98.31 82 VAL A CA 1
ATOM 692 C C . VAL A 1 82 ? 6.481 -5.374 -13.673 1.00 98.31 82 VAL A C 1
ATOM 694 O O . VAL A 1 82 ? 7.445 -6.137 -13.609 1.00 98.31 82 VAL A O 1
ATOM 697 N N . LEU A 1 83 ? 5.275 -5.793 -14.068 1.00 97.19 83 LEU A N 1
ATOM 698 C CA . LEU A 1 83 ? 4.968 -7.164 -14.484 1.00 97.19 83 LEU A CA 1
ATOM 699 C C . LEU A 1 83 ? 5.869 -7.611 -15.643 1.00 97.19 83 LEU A C 1
ATOM 701 O O . LEU A 1 83 ? 6.372 -8.731 -15.632 1.00 97.19 83 LEU A O 1
ATOM 705 N N . TYR A 1 84 ? 6.143 -6.716 -16.595 1.00 98.19 84 TYR A N 1
ATOM 706 C CA . TYR A 1 84 ? 7.061 -6.978 -17.703 1.00 98.19 84 TYR A CA 1
ATOM 707 C C . TYR A 1 84 ? 8.515 -7.166 -17.252 1.00 98.19 84 TYR A C 1
ATOM 709 O O . TYR A 1 84 ? 9.215 -8.006 -17.819 1.00 98.19 84 TYR A O 1
ATOM 717 N N . TYR A 1 85 ? 8.986 -6.457 -16.218 1.00 97.75 85 TYR A N 1
ATOM 718 C CA . TYR A 1 85 ? 10.289 -6.787 -15.627 1.00 97.75 85 TYR A CA 1
ATOM 719 C C . TYR A 1 85 ? 10.252 -8.168 -14.976 1.00 97.75 85 TYR A C 1
ATOM 721 O O . TYR A 1 85 ? 11.127 -8.980 -15.251 1.00 97.75 85 TYR A O 1
ATOM 729 N N . ILE A 1 86 ? 9.229 -8.463 -14.163 1.00 91.38 86 ILE A N 1
ATOM 730 C CA . ILE A 1 86 ? 9.085 -9.758 -13.476 1.00 91.38 86 ILE A CA 1
ATOM 731 C C . ILE A 1 86 ? 9.053 -10.914 -14.487 1.00 91.38 86 ILE A C 1
ATOM 733 O O . ILE A 1 86 ? 9.696 -11.935 -14.255 1.00 91.38 86 ILE A O 1
ATOM 737 N N . LYS A 1 87 ? 8.397 -10.742 -15.642 1.00 90.25 87 LYS A N 1
ATOM 738 C CA . LYS A 1 87 ? 8.417 -11.736 -16.722 1.00 90.25 87 LYS A CA 1
ATOM 739 C C . LYS A 1 87 ? 9.833 -12.031 -17.216 1.00 90.25 87 LYS A C 1
ATOM 741 O O . LYS A 1 87 ? 10.152 -13.176 -17.509 1.00 90.25 87 LYS A O 1
ATOM 746 N N . ARG A 1 88 ? 10.708 -11.026 -17.287 1.00 90.69 88 ARG A N 1
ATOM 747 C CA . ARG A 1 88 ? 12.109 -11.232 -17.683 1.00 90.69 88 ARG A CA 1
ATOM 748 C C . ARG A 1 88 ? 12.884 -12.021 -16.630 1.00 90.69 88 ARG A C 1
ATOM 750 O O . ARG A 1 88 ? 13.634 -12.907 -17.021 1.00 90.69 88 ARG A O 1
ATOM 757 N N . PHE A 1 89 ? 12.652 -11.783 -15.336 1.00 82.81 89 PHE A N 1
ATOM 758 C CA . PHE A 1 89 ? 13.190 -12.658 -14.283 1.00 82.81 89 PHE A CA 1
ATOM 759 C C . PHE A 1 89 ? 12.709 -14.107 -14.478 1.00 82.81 89 PHE A C 1
ATOM 761 O O . PHE A 1 89 ? 13.522 -15.027 -14.461 1.00 82.81 89 PHE A O 1
ATOM 768 N N . GLU A 1 90 ? 11.410 -14.313 -14.733 1.00 79.12 90 GLU A N 1
ATOM 769 C CA . GLU A 1 90 ? 10.829 -15.645 -14.964 1.00 79.12 90 GLU A CA 1
ATOM 770 C C . GLU A 1 90 ? 11.470 -16.361 -16.162 1.00 79.12 90 GLU A C 1
ATOM 772 O O . GLU A 1 90 ? 11.920 -17.498 -16.035 1.00 79.12 90 GLU A O 1
ATOM 777 N N . LEU A 1 91 ? 11.558 -15.686 -17.313 1.00 77.50 91 LEU A N 1
ATOM 778 C CA . LEU A 1 91 ? 12.114 -16.247 -18.549 1.00 77.50 91 LEU A CA 1
ATOM 779 C C . LEU A 1 91 ? 13.606 -16.588 -18.433 1.00 77.50 91 LEU A C 1
ATOM 781 O O . LEU A 1 91 ? 14.065 -17.519 -19.090 1.00 77.50 91 LEU A O 1
ATOM 785 N N . ASN A 1 92 ? 14.352 -15.865 -17.594 1.00 76.62 92 ASN A N 1
ATOM 786 C CA . ASN A 1 92 ? 15.765 -16.140 -17.324 1.00 76.62 92 ASN A CA 1
ATOM 787 C C . ASN A 1 92 ? 15.979 -17.120 -16.153 1.00 76.62 92 ASN A C 1
ATOM 789 O O . ASN A 1 92 ? 17.121 -17.415 -15.804 1.00 76.62 92 ASN A O 1
ATOM 793 N N . GLY A 1 93 ? 14.906 -17.655 -15.554 1.00 62.53 93 GLY A N 1
ATOM 794 C CA . GLY A 1 93 ? 14.990 -18.599 -14.435 1.00 62.53 93 GLY A CA 1
ATOM 795 C C . GLY A 1 93 ? 15.501 -17.971 -13.135 1.00 62.53 93 GLY A C 1
ATOM 796 O O . GLY A 1 93 ? 16.018 -18.673 -12.263 1.00 62.53 93 GLY A O 1
ATOM 797 N N . GLU A 1 94 ? 15.382 -16.654 -13.002 1.00 75.12 94 GLU A N 1
ATOM 798 C CA . GLU A 1 94 ? 15.841 -15.904 -11.841 1.00 75.12 94 GLU A CA 1
ATOM 799 C C . GLU A 1 94 ? 14.768 -15.865 -10.742 1.00 75.12 94 GLU A C 1
ATOM 801 O O . GLU A 1 94 ? 13.564 -15.926 -11.018 1.00 75.12 94 GLU A O 1
ATOM 806 N N . PRO A 1 95 ? 15.162 -15.733 -9.463 1.00 70.56 95 PRO A N 1
ATOM 807 C CA . PRO A 1 95 ? 14.199 -15.573 -8.386 1.00 70.56 95 PRO A CA 1
ATOM 808 C C . PRO A 1 95 ? 13.346 -14.313 -8.571 1.00 70.56 95 PRO A C 1
ATOM 810 O O . PRO A 1 95 ? 13.867 -13.201 -8.628 1.00 70.56 95 PRO A O 1
ATOM 813 N N . LEU A 1 96 ? 12.024 -14.481 -8.593 1.00 80.56 96 LEU A N 1
ATOM 814 C CA . LEU A 1 96 ? 11.110 -13.364 -8.823 1.00 80.56 96 LEU A CA 1
ATOM 815 C C . LEU A 1 96 ? 11.140 -12.347 -7.668 1.00 80.56 96 LEU A C 1
ATOM 817 O O . LEU A 1 96 ? 11.198 -12.749 -6.493 1.00 80.56 96 LEU A O 1
ATOM 821 N N . PRO A 1 97 ? 11.022 -11.039 -7.974 1.00 92.12 97 PRO A N 1
ATOM 822 C CA . PRO A 1 97 ? 10.723 -10.021 -6.978 1.00 92.12 97 PRO A CA 1
ATOM 823 C C . PRO A 1 97 ? 9.497 -10.395 -6.139 1.00 92.12 97 PRO A C 1
ATOM 825 O O . PRO A 1 97 ? 8.528 -10.972 -6.639 1.00 92.12 97 PRO A O 1
ATOM 828 N N . ASN A 1 98 ? 9.527 -10.068 -4.847 1.00 87.75 98 ASN A N 1
ATOM 829 C CA . ASN A 1 98 ? 8.431 -10.371 -3.922 1.00 87.75 98 ASN A CA 1
ATOM 830 C C . ASN A 1 98 ? 7.722 -9.125 -3.380 1.00 87.75 98 ASN A C 1
ATOM 832 O O . ASN A 1 98 ? 6.571 -9.212 -2.949 1.00 87.75 98 ASN A O 1
ATOM 836 N N . VAL A 1 99 ? 8.355 -7.955 -3.477 1.00 96.38 99 VAL A N 1
ATOM 837 C CA . VAL A 1 99 ? 7.759 -6.667 -3.116 1.00 96.38 99 VAL A CA 1
ATOM 838 C C . VAL A 1 99 ? 8.020 -5.663 -4.231 1.00 96.38 99 VAL A C 1
ATOM 840 O O . VAL A 1 99 ? 9.112 -5.618 -4.792 1.00 96.38 99 VAL A O 1
ATOM 843 N N . ILE A 1 100 ? 7.019 -4.842 -4.530 1.00 98.44 100 ILE A N 1
ATOM 844 C CA . ILE A 1 100 ? 7.123 -3.715 -5.456 1.00 98.44 100 ILE A CA 1
ATOM 845 C C . ILE A 1 100 ? 7.040 -2.434 -4.634 1.00 98.44 100 ILE A C 1
ATOM 847 O O . ILE A 1 100 ? 6.136 -2.292 -3.807 1.00 98.44 100 ILE A O 1
ATOM 851 N N . LEU A 1 101 ? 7.958 -1.504 -4.879 1.00 98.75 101 LEU A N 1
ATOM 852 C CA . LEU A 1 101 ? 7.850 -0.110 -4.464 1.00 98.75 101 LEU A CA 1
ATOM 853 C C . LEU A 1 101 ? 7.704 0.743 -5.717 1.00 98.75 101 LEU A C 1
ATOM 855 O O . LEU A 1 101 ? 8.572 0.719 -6.582 1.00 98.75 101 LEU A O 1
ATOM 859 N N . ALA A 1 102 ? 6.644 1.536 -5.784 1.00 98.50 102 ALA A N 1
ATOM 860 C CA . ALA A 1 102 ? 6.523 2.556 -6.809 1.00 98.50 102 ALA A CA 1
ATOM 861 C C . ALA A 1 102 ? 6.291 3.930 -6.201 1.00 98.50 102 ALA A C 1
ATOM 863 O O . ALA A 1 102 ? 5.634 4.057 -5.166 1.00 98.50 102 ALA A O 1
ATOM 864 N N . GLY A 1 103 ? 6.834 4.970 -6.821 1.00 97.81 103 GLY A N 1
ATOM 865 C CA . GLY A 1 103 ? 6.835 6.295 -6.211 1.00 97.81 103 GLY A CA 1
ATOM 866 C C . GLY A 1 103 ? 6.824 7.443 -7.200 1.00 97.81 103 GLY A C 1
ATOM 867 O O . GLY A 1 103 ? 7.476 7.393 -8.233 1.00 97.81 103 GLY A O 1
ATOM 868 N N . ASP A 1 104 ? 6.108 8.493 -6.834 1.00 97.69 104 ASP A N 1
ATOM 869 C CA . ASP A 1 104 ? 6.177 9.829 -7.414 1.00 97.69 104 ASP A CA 1
ATOM 870 C C . ASP A 1 104 ? 6.625 10.824 -6.317 1.00 97.69 104 ASP A C 1
ATOM 872 O O . ASP A 1 104 ? 6.953 10.430 -5.191 1.00 97.69 104 ASP A O 1
ATOM 876 N N . LYS A 1 105 ? 6.707 12.122 -6.626 1.00 96.75 105 LYS A N 1
ATOM 877 C CA . LYS A 1 105 ? 7.050 13.158 -5.642 1.00 96.75 105 LYS A CA 1
ATOM 878 C C . LYS A 1 105 ? 5.931 13.472 -4.638 1.00 96.75 105 LYS A C 1
ATOM 880 O O . LYS A 1 105 ? 6.217 14.100 -3.621 1.00 96.75 105 LYS A O 1
ATOM 885 N N . ARG A 1 106 ? 4.676 13.080 -4.899 1.00 96.69 106 ARG A N 1
ATOM 886 C CA . ARG A 1 106 ? 3.500 13.374 -4.053 1.00 96.69 106 ARG A CA 1
ATOM 887 C C . ARG A 1 106 ? 2.899 12.138 -3.392 1.00 96.69 106 ARG A C 1
ATOM 889 O O . ARG A 1 106 ? 2.247 12.263 -2.358 1.00 96.69 106 ARG A O 1
ATOM 896 N N . GLU A 1 107 ? 3.071 10.965 -3.979 1.00 97.00 107 GLU A N 1
ATOM 897 C CA . GLU A 1 107 ? 2.466 9.708 -3.569 1.00 97.00 107 GLU A CA 1
ATOM 898 C C . GLU A 1 107 ? 3.438 8.548 -3.821 1.00 97.00 107 GLU A C 1
ATOM 900 O O . GLU A 1 107 ? 4.231 8.553 -4.757 1.00 97.00 107 GLU A O 1
ATOM 905 N N . THR A 1 108 ? 3.366 7.510 -2.997 1.00 98.44 108 THR A N 1
ATOM 906 C CA . THR A 1 108 ? 4.084 6.248 -3.217 1.00 98.44 108 THR A CA 1
ATOM 907 C C . THR A 1 108 ? 3.226 5.087 -2.792 1.00 98.44 108 THR A C 1
ATOM 909 O O . THR A 1 108 ? 2.369 5.237 -1.924 1.00 98.44 108 THR A O 1
ATOM 912 N N . PHE A 1 109 ? 3.433 3.920 -3.387 1.00 97.88 109 PHE A N 1
ATOM 913 C CA . PHE A 1 109 ? 2.805 2.709 -2.910 1.00 97.88 109 PHE A CA 1
ATOM 914 C C . PHE A 1 109 ? 3.762 1.531 -2.843 1.00 97.88 109 PHE A C 1
ATOM 916 O O . PHE A 1 109 ? 4.759 1.452 -3.558 1.00 97.88 109 PHE A O 1
ATOM 923 N N . VAL A 1 110 ? 3.396 0.582 -1.988 1.00 97.44 110 VAL A N 1
ATOM 924 C CA . VAL A 1 110 ? 4.069 -0.709 -1.853 1.00 97.44 110 VAL A CA 1
ATOM 925 C C . VAL A 1 110 ? 3.051 -1.836 -1.909 1.00 97.44 110 VAL A C 1
ATOM 927 O O . VAL A 1 110 ? 1.940 -1.706 -1.388 1.00 97.44 110 VAL A O 1
ATOM 930 N N . ILE A 1 111 ? 3.415 -2.941 -2.549 1.00 94.44 111 ILE A N 1
ATOM 931 C CA . ILE A 1 111 ? 2.525 -4.087 -2.767 1.00 94.44 111 ILE A CA 1
ATOM 932 C C . ILE A 1 111 ? 3.332 -5.388 -2.845 1.00 94.44 111 ILE A C 1
ATOM 934 O O . ILE A 1 111 ? 4.504 -5.376 -3.224 1.00 94.44 111 ILE A O 1
ATOM 938 N N . HIS A 1 112 ? 2.723 -6.513 -2.466 1.00 91.44 112 HIS A N 1
ATOM 939 C CA . HIS A 1 112 ? 3.318 -7.831 -2.684 1.00 91.44 112 HIS A CA 1
ATOM 940 C C . HIS A 1 112 ? 3.089 -8.271 -4.135 1.00 91.44 112 HIS A C 1
ATOM 942 O O . HIS A 1 112 ? 1.989 -8.135 -4.660 1.00 91.44 112 HIS A O 1
ATOM 948 N N . THR A 1 113 ? 4.096 -8.864 -4.779 1.00 88.62 113 THR A N 1
ATOM 949 C CA . THR A 1 113 ? 3.959 -9.330 -6.174 1.00 88.62 113 THR A CA 1
ATOM 950 C C . THR A 1 113 ? 2.878 -10.393 -6.390 1.00 88.62 113 THR A C 1
ATOM 952 O O . THR A 1 113 ? 2.337 -10.459 -7.487 1.00 88.62 113 THR A O 1
ATOM 955 N N . ASN A 1 114 ? 2.489 -11.162 -5.363 1.00 82.50 114 ASN A N 1
ATOM 956 C CA . ASN A 1 114 ? 1.420 -12.165 -5.434 1.00 82.50 114 ASN A CA 1
ATOM 957 C C . ASN A 1 114 ? 0.089 -11.583 -5.921 1.00 82.50 114 ASN A C 1
ATOM 959 O O . ASN A 1 114 ? -0.689 -12.295 -6.542 1.00 82.50 114 ASN A O 1
ATOM 963 N N . ASP A 1 115 ? -0.161 -10.299 -5.669 1.00 83.94 115 ASP A N 1
ATOM 964 C CA . ASP A 1 115 ? -1.391 -9.629 -6.088 1.00 83.94 115 ASP A CA 1
ATOM 965 C C . ASP A 1 115 ? -1.492 -9.464 -7.619 1.00 83.94 115 ASP A C 1
ATOM 967 O O . ASP A 1 115 ? -2.576 -9.199 -8.145 1.00 83.94 115 ASP A O 1
ATOM 971 N N . ILE A 1 116 ? -0.367 -9.580 -8.337 1.00 86.00 116 ILE A N 1
ATOM 972 C CA . ILE A 1 116 ? -0.289 -9.409 -9.795 1.00 86.00 116 ILE A CA 1
ATOM 973 C C . ILE A 1 116 ? 0.389 -10.580 -10.523 1.00 86.00 116 ILE A C 1
ATOM 975 O O . ILE A 1 116 ? 0.447 -10.576 -11.749 1.00 86.00 116 ILE A O 1
ATOM 979 N N . ILE A 1 117 ? 0.931 -11.565 -9.804 1.00 80.38 117 ILE A N 1
ATOM 980 C CA . ILE A 1 117 ? 1.792 -12.598 -10.397 1.00 80.38 117 ILE A CA 1
ATOM 981 C C . ILE A 1 117 ? 1.039 -13.518 -11.363 1.00 80.38 117 ILE A C 1
ATOM 983 O O . ILE A 1 117 ? 1.613 -13.969 -12.349 1.00 80.38 117 ILE A O 1
ATOM 987 N N . ASP A 1 118 ? -0.260 -13.733 -11.137 1.00 80.31 118 ASP A N 1
ATOM 988 C CA . ASP A 1 118 ? -1.092 -14.585 -11.992 1.00 80.31 118 ASP A CA 1
ATOM 989 C C . ASP A 1 118 ? -1.163 -14.066 -13.438 1.00 80.31 118 ASP A C 1
ATOM 991 O O . ASP A 1 118 ? -1.288 -14.866 -14.367 1.00 80.31 118 ASP A O 1
ATOM 995 N N . TYR A 1 119 ? -1.008 -12.749 -13.640 1.00 87.81 119 TYR A N 1
ATOM 996 C CA . TYR A 1 119 ? -1.015 -12.126 -14.966 1.00 87.81 119 TYR A CA 1
ATOM 997 C C . TYR A 1 119 ? 0.244 -12.439 -15.798 1.00 87.81 119 TYR A C 1
ATOM 999 O O . TYR A 1 119 ? 0.281 -12.123 -16.984 1.00 87.81 119 TYR A O 1
ATOM 1007 N N . LEU A 1 120 ? 1.275 -13.083 -15.232 1.00 78.31 120 LEU A N 1
ATOM 1008 C CA . LEU A 1 120 ? 2.416 -13.594 -16.012 1.00 78.31 120 LEU A CA 1
ATOM 1009 C C . LEU A 1 120 ? 2.020 -14.726 -16.974 1.00 78.31 120 LEU A C 1
ATOM 1011 O O . LEU A 1 120 ? 2.755 -14.997 -17.928 1.00 78.31 120 LEU A O 1
ATOM 1015 N N . ASN A 1 121 ? 0.876 -15.373 -16.725 1.00 80.31 121 ASN A N 1
ATOM 1016 C CA . ASN A 1 121 ? 0.335 -16.461 -17.543 1.00 80.31 121 ASN A CA 1
ATOM 1017 C C . ASN A 1 121 ? -0.513 -15.968 -18.726 1.00 80.31 121 ASN A C 1
ATOM 1019 O O . ASN A 1 121 ? -1.033 -16.786 -19.481 1.00 80.31 121 ASN A O 1
ATOM 1023 N N . GLU A 1 122 ? -0.693 -14.654 -18.873 1.00 83.00 122 GLU A N 1
ATOM 1024 C CA . GLU A 1 122 ? -1.427 -14.086 -20.001 1.00 83.00 122 GLU A CA 1
ATOM 1025 C C . GLU A 1 122 ? -0.641 -14.266 -21.308 1.00 83.00 122 GLU A C 1
ATOM 1027 O O . GLU A 1 122 ? 0.593 -14.182 -21.343 1.00 83.00 122 GLU A O 1
ATOM 1032 N N . ASP A 1 123 ? -1.376 -14.493 -22.395 1.00 88.00 123 ASP A N 1
ATOM 1033 C CA . ASP A 1 123 ? -0.819 -14.594 -23.741 1.00 88.00 123 ASP A CA 1
ATOM 1034 C C . ASP A 1 123 ? -0.600 -13.184 -24.308 1.00 88.00 123 ASP A C 1
ATOM 1036 O O . ASP A 1 123 ? -1.506 -12.564 -24.866 1.00 88.00 123 ASP A O 1
ATOM 1040 N N . LEU A 1 124 ? 0.590 -12.636 -24.057 1.00 92.25 124 LEU A N 1
ATOM 1041 C CA . LEU A 1 124 ? 0.984 -11.273 -24.409 1.00 92.25 124 LEU A CA 1
ATOM 1042 C C . LEU A 1 124 ? 2.331 -11.275 -25.125 1.00 92.25 124 LEU A C 1
ATOM 1044 O O . LEU A 1 124 ? 3.173 -12.153 -24.920 1.00 92.25 124 LEU A O 1
ATOM 1048 N N . ASP A 1 125 ? 2.583 -10.227 -25.908 1.00 93.69 125 ASP A N 1
ATOM 1049 C CA . ASP A 1 125 ? 3.920 -9.973 -26.432 1.00 93.69 125 ASP A CA 1
ATOM 1050 C C . ASP A 1 125 ? 4.832 -9.444 -25.313 1.00 93.69 125 ASP A C 1
ATOM 1052 O O . ASP A 1 125 ? 4.885 -8.248 -25.006 1.00 93.69 125 ASP A O 1
ATOM 1056 N N . TRP A 1 126 ? 5.560 -10.368 -24.691 1.00 92.06 126 TRP A N 1
ATOM 1057 C CA . TRP A 1 126 ? 6.523 -10.093 -23.624 1.00 92.06 126 TRP A CA 1
ATOM 1058 C C . TRP A 1 126 ? 7.842 -9.476 -24.121 1.00 92.06 126 TRP A C 1
ATOM 1060 O O . TRP A 1 126 ? 8.682 -9.093 -23.304 1.00 92.06 126 TRP A O 1
ATOM 1070 N N . SER A 1 127 ? 8.042 -9.353 -25.441 1.00 93.56 127 SER A N 1
ATOM 1071 C CA . SER A 1 127 ? 9.244 -8.731 -26.016 1.00 93.56 127 SER A CA 1
ATOM 1072 C C . SER A 1 127 ? 9.209 -7.197 -25.966 1.00 93.56 127 SER A C 1
ATOM 1074 O O . SER A 1 127 ? 10.255 -6.549 -26.061 1.00 93.56 127 SER A O 1
ATOM 1076 N N . ILE A 1 128 ? 8.022 -6.612 -25.754 1.00 95.50 128 ILE A N 1
ATOM 1077 C CA . IL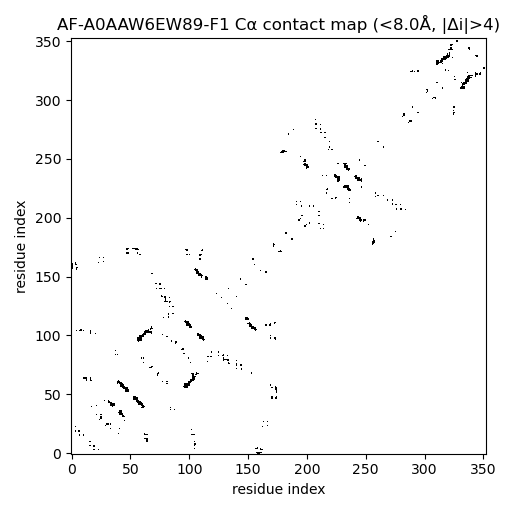E A 1 128 ? 7.807 -5.165 -25.646 1.00 95.50 128 ILE A CA 1
ATOM 1078 C C . ILE A 1 128 ? 8.657 -4.565 -24.511 1.00 95.50 128 ILE A C 1
ATOM 1080 O O . ILE A 1 128 ? 8.886 -5.172 -23.459 1.00 95.50 128 ILE A O 1
ATOM 1084 N N . ALA A 1 129 ? 9.130 -3.334 -24.722 1.00 96.19 129 ALA A N 1
ATOM 1085 C CA . ALA A 1 129 ? 9.814 -2.573 -23.686 1.00 96.19 129 ALA A CA 1
ATOM 1086 C C . ALA A 1 129 ? 8.873 -2.343 -22.479 1.00 96.19 129 ALA A C 1
ATOM 1088 O O . ALA A 1 129 ? 7.746 -1.889 -22.682 1.00 96.19 129 ALA A O 1
ATOM 1089 N N . PRO A 1 130 ? 9.300 -2.584 -21.223 1.00 96.50 130 PRO A N 1
ATOM 1090 C CA . PRO A 1 130 ? 8.407 -2.529 -20.065 1.00 96.50 130 PRO A CA 1
ATOM 1091 C C . PRO A 1 130 ? 7.707 -1.175 -19.907 1.00 96.50 130 PRO A C 1
ATOM 1093 O O . PRO A 1 130 ? 6.531 -1.127 -19.561 1.00 96.50 130 PRO A O 1
ATOM 1096 N N . SER A 1 131 ? 8.389 -0.076 -20.233 1.00 95.81 131 SER A N 1
ATOM 1097 C CA . SER A 1 131 ? 7.829 1.282 -20.216 1.00 95.81 131 SER A CA 1
ATOM 1098 C C . SER A 1 131 ? 6.717 1.522 -21.247 1.00 95.81 131 SER A C 1
ATOM 1100 O O . SER A 1 131 ? 5.862 2.381 -21.042 1.00 95.81 131 SER A O 1
ATOM 1102 N N . GLU A 1 132 ? 6.687 0.759 -22.342 1.00 97.06 132 GLU A N 1
ATOM 1103 C CA . GLU A 1 132 ? 5.652 0.839 -23.381 1.00 97.06 132 GLU A CA 1
ATOM 1104 C C . GLU A 1 132 ? 4.490 -0.133 -23.138 1.00 97.06 132 GLU A C 1
ATOM 1106 O O . GLU A 1 132 ? 3.392 0.062 -23.670 1.00 97.06 132 GLU A O 1
ATOM 1111 N N . ALA A 1 133 ? 4.711 -1.170 -22.326 1.00 96.75 133 ALA A N 1
ATOM 1112 C CA . ALA A 1 133 ? 3.741 -2.228 -22.072 1.00 96.75 133 ALA A CA 1
ATOM 1113 C C . ALA A 1 133 ? 2.349 -1.727 -21.636 1.00 96.75 133 ALA A C 1
ATOM 1115 O O . ALA A 1 133 ? 1.361 -2.256 -22.151 1.00 96.75 133 ALA A O 1
ATOM 1116 N N . PRO A 1 134 ? 2.207 -0.696 -20.777 1.00 95.75 134 PRO A N 1
ATOM 1117 C CA . PRO A 1 134 ? 0.888 -0.215 -20.363 1.00 95.75 134 PRO A CA 1
ATOM 1118 C C . PRO A 1 134 ? 0.067 0.411 -21.496 1.00 95.75 134 PRO A C 1
ATOM 1120 O O . PRO A 1 134 ? -1.159 0.409 -21.439 1.00 95.75 134 PRO A O 1
ATOM 1123 N N . GLN A 1 135 ? 0.740 0.979 -22.502 1.00 96.06 135 GLN A N 1
ATOM 1124 C CA . GLN A 1 135 ? 0.109 1.630 -23.655 1.00 96.06 135 GLN A CA 1
ATOM 1125 C C . GLN A 1 135 ? -0.238 0.605 -24.742 1.00 96.06 135 GLN A C 1
ATOM 1127 O O . GLN A 1 135 ? -1.245 0.749 -25.429 1.00 96.06 135 GLN A O 1
ATOM 1132 N N . LYS A 1 136 ? 0.602 -0.426 -24.900 1.00 96.56 136 LYS A N 1
ATOM 1133 C CA . LYS A 1 136 ? 0.450 -1.463 -25.930 1.00 96.56 136 LYS A CA 1
ATOM 1134 C C . LYS A 1 136 ? -0.480 -2.611 -25.524 1.00 96.56 136 LYS A C 1
ATOM 1136 O O . LYS A 1 136 ? -0.995 -3.287 -26.403 1.00 96.56 136 LYS A O 1
ATOM 1141 N N . ASN A 1 137 ? -0.748 -2.792 -24.228 1.00 95.88 137 ASN A N 1
ATOM 1142 C CA . ASN A 1 137 ? -1.623 -3.849 -23.706 1.00 95.88 137 ASN A CA 1
ATOM 1143 C C . ASN A 1 137 ? -2.864 -3.266 -23.008 1.00 95.88 137 ASN A C 1
ATOM 1145 O O . ASN A 1 137 ? -3.060 -3.435 -21.801 1.00 95.88 137 ASN A O 1
ATOM 1149 N N . LEU A 1 138 ? -3.706 -2.552 -23.762 1.00 96.31 138 LEU A N 1
ATOM 1150 C CA . LEU A 1 138 ? -4.914 -1.916 -23.215 1.00 96.31 138 LEU A CA 1
ATOM 1151 C C . LEU A 1 138 ? -5.939 -2.933 -22.692 1.00 96.31 138 LEU A C 1
ATOM 1153 O O . LEU A 1 138 ? -6.595 -2.659 -21.688 1.00 96.31 138 LEU A O 1
ATOM 1157 N N . ASP A 1 139 ? -6.030 -4.110 -23.314 1.00 96.19 139 ASP A N 1
ATOM 1158 C CA . ASP A 1 139 ? -6.928 -5.182 -22.869 1.00 96.19 139 ASP A CA 1
ATOM 1159 C C . ASP A 1 139 ? -6.500 -5.746 -21.509 1.00 96.19 139 ASP A C 1
ATOM 1161 O O . ASP A 1 139 ? -7.335 -5.907 -20.615 1.00 96.19 139 ASP A O 1
ATOM 1165 N N . LEU A 1 140 ? -5.190 -5.945 -21.300 1.00 95.88 140 LEU A N 1
ATOM 1166 C CA . LEU A 1 140 ? -4.650 -6.311 -19.989 1.00 95.88 140 LEU A CA 1
ATOM 1167 C C . LEU A 1 140 ? -4.951 -5.219 -18.957 1.00 95.88 140 LEU A C 1
ATOM 1169 O O . LEU A 1 140 ? -5.403 -5.524 -17.855 1.00 95.88 140 LEU A O 1
ATOM 1173 N N . LEU A 1 141 ? -4.733 -3.947 -19.303 1.00 97.38 141 LEU A N 1
ATOM 1174 C CA . LEU A 1 141 ? -5.024 -2.830 -18.404 1.00 97.38 141 LEU A CA 1
ATOM 1175 C C . LEU A 1 141 ? -6.499 -2.805 -17.993 1.00 97.38 141 LEU A C 1
ATOM 1177 O O . LEU A 1 141 ? -6.796 -2.698 -16.803 1.00 97.38 141 LEU A O 1
ATOM 1181 N N . ALA A 1 142 ? -7.418 -2.939 -18.950 1.00 95.88 142 ALA A N 1
ATOM 1182 C CA . ALA A 1 142 ? -8.848 -2.997 -18.677 1.00 95.88 142 ALA A CA 1
ATOM 1183 C C . ALA A 1 142 ? -9.198 -4.194 -17.780 1.00 95.88 142 ALA A C 1
ATOM 1185 O O . ALA A 1 142 ? -9.907 -4.028 -16.785 1.00 95.88 142 ALA A O 1
ATOM 1186 N N . LYS A 1 143 ? -8.646 -5.378 -18.076 1.00 94.12 143 LYS A N 1
ATOM 1187 C CA . LYS A 1 143 ? -8.820 -6.595 -17.274 1.00 94.12 143 LYS A CA 1
ATOM 1188 C C . LYS A 1 143 ? -8.355 -6.399 -15.831 1.00 94.12 143 LYS A C 1
ATOM 1190 O O . LYS A 1 143 ? -9.150 -6.580 -14.912 1.00 94.12 143 LYS A O 1
ATOM 1195 N N . MET A 1 144 ? -7.116 -5.955 -15.619 1.00 94.25 144 MET A N 1
ATOM 1196 C CA . MET A 1 144 ? -6.555 -5.754 -14.279 1.00 94.25 144 MET A CA 1
ATOM 1197 C C . MET A 1 144 ? -7.331 -4.701 -13.472 1.00 94.25 144 MET A C 1
ATOM 1199 O O . MET A 1 144 ? -7.562 -4.878 -12.274 1.00 94.25 144 MET A O 1
ATOM 1203 N N . VAL A 1 145 ? -7.771 -3.614 -14.119 1.00 92.38 145 VAL A N 1
ATOM 1204 C CA . VAL A 1 145 ? -8.581 -2.563 -13.479 1.00 92.38 145 VAL A CA 1
ATOM 1205 C C . VAL A 1 145 ? -9.955 -3.090 -13.054 1.00 92.38 145 VAL A C 1
ATOM 1207 O O . VAL A 1 145 ? -10.412 -2.743 -11.960 1.00 92.38 145 VAL A O 1
ATOM 1210 N N . ASN A 1 146 ? -10.591 -3.913 -13.894 1.00 88.81 146 ASN A N 1
ATOM 1211 C CA . ASN A 1 146 ? -11.906 -4.501 -13.635 1.00 88.81 146 ASN A CA 1
ATOM 1212 C C . ASN A 1 146 ? -11.851 -5.575 -12.542 1.00 88.81 146 ASN A C 1
ATOM 1214 O O . ASN A 1 146 ? -12.673 -5.551 -11.631 1.00 88.81 146 ASN A O 1
ATOM 1218 N N . GLU A 1 147 ? -10.873 -6.484 -12.600 1.00 87.00 147 GLU A N 1
ATOM 1219 C CA . GLU A 1 147 ? -10.684 -7.521 -11.576 1.00 87.00 147 GLU A CA 1
ATOM 1220 C C . GLU A 1 147 ? -10.263 -6.927 -10.228 1.00 87.00 147 GLU A C 1
ATOM 1222 O O . GLU A 1 147 ? -10.592 -7.464 -9.174 1.00 87.00 147 GLU A O 1
ATOM 1227 N N . ASN A 1 148 ? -9.535 -5.808 -10.261 1.00 85.69 148 ASN A N 1
ATOM 1228 C CA . ASN A 1 148 ? -9.128 -5.031 -9.098 1.00 85.69 148 ASN A CA 1
ATOM 1229 C C . ASN A 1 148 ? -8.439 -5.845 -7.978 1.00 85.69 148 ASN A C 1
ATOM 1231 O O . ASN A 1 148 ? -8.611 -5.545 -6.797 1.00 85.69 148 ASN A O 1
ATOM 1235 N N . LYS A 1 149 ? -7.650 -6.862 -8.341 1.00 80.44 149 LYS A N 1
ATOM 1236 C CA . LYS A 1 149 ? -6.970 -7.758 -7.386 1.00 80.44 149 LYS A CA 1
ATOM 1237 C C . LYS A 1 149 ? -5.844 -7.087 -6.591 1.00 80.44 149 LYS A C 1
ATOM 1239 O O . LYS A 1 149 ? -5.528 -7.541 -5.496 1.00 80.44 149 LYS A O 1
ATOM 1244 N N . ALA A 1 150 ? -5.240 -6.021 -7.122 1.00 83.00 150 ALA A N 1
ATOM 1245 C CA . ALA A 1 150 ? -4.109 -5.358 -6.479 1.00 83.00 150 ALA A CA 1
ATOM 1246 C C . ALA A 1 150 ? -4.528 -4.612 -5.205 1.00 83.00 150 ALA A C 1
ATOM 1248 O O . ALA A 1 150 ? -5.381 -3.721 -5.267 1.00 83.00 150 ALA A O 1
ATOM 1249 N N . ASN A 1 151 ? -3.862 -4.895 -4.078 1.00 83.31 151 ASN A N 1
ATOM 1250 C CA . ASN A 1 151 ? -4.099 -4.220 -2.800 1.00 83.31 151 ASN A CA 1
ATOM 1251 C C . ASN A 1 151 ? -2.867 -3.419 -2.319 1.00 83.31 151 ASN A C 1
ATOM 1253 O O . ASN A 1 151 ? -2.232 -3.767 -1.316 1.00 83.31 151 ASN A O 1
ATOM 1257 N N . PRO A 1 152 ? -2.483 -2.343 -3.033 1.00 89.88 152 PRO A N 1
ATOM 1258 C CA . PRO A 1 152 ? -1.322 -1.544 -2.675 1.00 89.88 152 PRO A CA 1
ATOM 1259 C C . PRO A 1 152 ? -1.587 -0.699 -1.427 1.00 89.88 152 PRO A C 1
ATOM 1261 O O . PRO A 1 152 ? -2.647 -0.090 -1.279 1.00 89.88 152 PRO A O 1
ATOM 1264 N N . TYR A 1 153 ? -0.578 -0.568 -0.570 1.00 88.31 153 TYR A N 1
ATOM 1265 C CA . TYR A 1 153 ? -0.601 0.418 0.505 1.00 88.31 153 TYR A CA 1
ATOM 1266 C C . TYR A 1 153 ? -0.029 1.738 -0.008 1.00 88.31 153 TYR A C 1
ATOM 1268 O O . TYR A 1 153 ? 1.146 1.795 -0.366 1.00 88.31 153 TYR A O 1
ATOM 1276 N N . ILE A 1 154 ? -0.861 2.780 -0.048 1.00 91.50 154 ILE A N 1
ATOM 1277 C CA . ILE A 1 154 ? -0.531 4.089 -0.622 1.00 91.50 154 ILE A CA 1
ATOM 1278 C C . ILE A 1 154 ? -0.195 5.071 0.501 1.00 91.50 154 ILE A C 1
ATOM 1280 O O . ILE A 1 154 ? -0.939 5.198 1.473 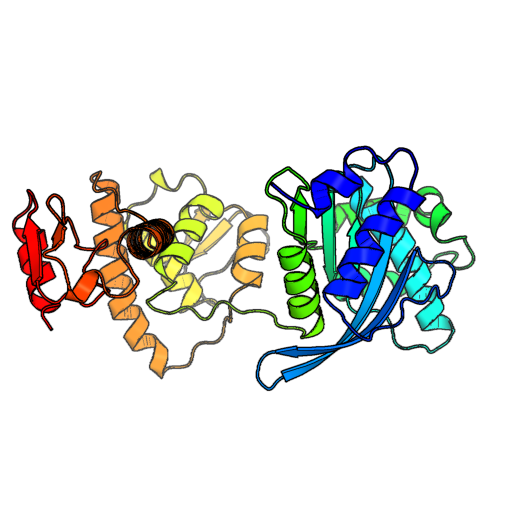1.00 91.50 154 ILE A O 1
ATOM 1284 N N . PHE A 1 155 ? 0.898 5.804 0.337 1.00 93.19 155 PHE A N 1
ATOM 1285 C CA . PHE A 1 155 ? 1.332 6.880 1.211 1.00 93.19 155 PHE A CA 1
ATOM 1286 C C . PHE A 1 155 ? 1.274 8.204 0.461 1.00 93.19 155 PHE A C 1
ATOM 1288 O O . PHE A 1 155 ? 1.723 8.304 -0.681 1.00 93.19 155 PHE A O 1
ATOM 1295 N N . LYS A 1 156 ? 0.769 9.234 1.136 1.00 96.19 156 LYS A N 1
ATOM 1296 C CA . LYS A 1 156 ? 0.882 10.616 0.681 1.00 96.19 156 LYS A CA 1
ATOM 1297 C C . LYS A 1 156 ? 2.201 11.202 1.179 1.00 96.19 156 LYS A C 1
ATOM 1299 O O . LYS A 1 156 ? 2.544 11.041 2.347 1.00 96.19 156 LYS A O 1
ATOM 1304 N N . ILE A 1 157 ? 2.908 11.898 0.302 1.00 95.06 157 ILE A N 1
ATOM 1305 C CA . ILE A 1 157 ? 4.178 12.558 0.587 1.00 95.06 157 ILE A CA 1
ATOM 1306 C C . ILE A 1 157 ? 3.891 14.041 0.816 1.00 95.06 157 ILE A C 1
ATOM 1308 O O . ILE A 1 157 ? 3.702 14.818 -0.118 1.00 95.06 157 ILE A O 1
ATOM 1312 N N . ASP A 1 158 ? 3.810 14.417 2.088 1.00 93.81 158 ASP A N 1
ATOM 1313 C CA . ASP A 1 158 ? 3.644 15.791 2.552 1.00 93.81 158 ASP A CA 1
ATOM 1314 C C . ASP A 1 158 ? 4.641 16.122 3.678 1.00 93.81 158 ASP A C 1
ATOM 1316 O O . ASP A 1 158 ? 5.556 15.355 3.980 1.00 93.81 158 ASP A O 1
ATOM 1320 N N . GLU A 1 159 ? 4.493 17.285 4.308 1.00 93.44 159 GLU A N 1
ATOM 1321 C CA . GLU A 1 159 ? 5.411 17.780 5.339 1.00 93.44 159 GLU A CA 1
ATOM 1322 C C . GLU A 1 159 ? 5.556 16.862 6.564 1.00 93.44 159 GLU A C 1
ATOM 1324 O O . GLU A 1 159 ? 6.553 16.977 7.287 1.00 93.44 159 GLU A O 1
ATOM 1329 N N . ASN A 1 160 ? 4.605 15.949 6.784 1.00 91.81 160 ASN A N 1
ATOM 1330 C CA . ASN A 1 160 ? 4.605 14.987 7.886 1.00 91.81 160 ASN A CA 1
ATOM 1331 C C . ASN A 1 160 ? 5.050 13.582 7.454 1.00 91.81 160 ASN A C 1
ATOM 1333 O O . ASN A 1 160 ? 5.196 12.703 8.302 1.00 91.81 160 ASN A O 1
ATOM 1337 N N . PHE A 1 161 ? 5.293 13.361 6.159 1.00 91.94 161 PHE A N 1
ATOM 1338 C CA . PHE A 1 161 ? 5.658 12.057 5.615 1.00 91.94 161 PHE A CA 1
ATOM 1339 C C . PHE A 1 161 ? 6.964 11.513 6.208 1.00 91.94 161 PHE A C 1
ATOM 1341 O O . PHE A 1 161 ? 7.986 12.204 6.247 1.00 91.94 161 PHE A O 1
ATOM 1348 N N . SER A 1 162 ? 6.960 10.237 6.587 1.00 92.75 162 SER A N 1
ATOM 1349 C CA . SER A 1 162 ? 8.143 9.515 7.048 1.00 92.75 162 SER A CA 1
ATOM 1350 C C . SER A 1 162 ? 8.421 8.315 6.149 1.00 92.75 162 SER A C 1
ATOM 1352 O O . SER A 1 162 ? 7.632 7.374 6.082 1.00 92.75 162 SER A O 1
ATOM 1354 N N . PHE A 1 163 ? 9.591 8.291 5.506 1.00 96.19 163 PHE A N 1
ATOM 1355 C CA . PHE A 1 163 ? 10.000 7.137 4.701 1.00 96.19 163 PHE A CA 1
ATOM 1356 C C . PHE A 1 163 ? 10.185 5.861 5.544 1.00 96.19 163 PHE A C 1
ATOM 1358 O O . PHE A 1 163 ? 10.115 4.751 5.018 1.00 96.19 163 PHE A O 1
ATOM 1365 N N . ASN A 1 164 ? 10.360 5.992 6.865 1.00 93.19 164 ASN A N 1
ATOM 1366 C CA . ASN A 1 164 ? 10.381 4.845 7.774 1.00 93.19 164 ASN A CA 1
ATOM 1367 C C . ASN A 1 164 ? 9.104 3.999 7.665 1.00 93.19 164 ASN A C 1
ATOM 1369 O O . ASN A 1 164 ? 9.177 2.775 7.750 1.00 93.19 164 ASN A O 1
ATOM 1373 N N . ASP A 1 165 ? 7.951 4.634 7.441 1.00 89.56 165 ASP A N 1
ATOM 1374 C CA . ASP A 1 165 ? 6.668 3.934 7.350 1.00 89.56 165 ASP A CA 1
ATOM 1375 C C . ASP A 1 165 ? 6.604 3.088 6.070 1.00 89.56 165 ASP A C 1
ATOM 1377 O O . ASP A 1 165 ? 6.162 1.936 6.097 1.00 89.56 165 ASP A O 1
ATOM 1381 N N . VAL A 1 166 ? 7.153 3.612 4.966 1.00 95.69 166 VAL A N 1
ATOM 1382 C CA . VAL A 1 166 ? 7.336 2.873 3.706 1.00 95.69 166 VAL A CA 1
ATOM 1383 C C . VAL A 1 166 ? 8.294 1.701 3.912 1.00 95.69 166 VAL A C 1
ATOM 1385 O O . VAL A 1 166 ? 7.970 0.564 3.566 1.00 95.69 166 VAL A O 1
ATOM 1388 N N . ALA A 1 167 ? 9.451 1.946 4.532 1.00 95.31 167 ALA A N 1
ATOM 1389 C CA . ALA A 1 167 ? 10.452 0.918 4.797 1.00 95.31 167 ALA A CA 1
ATOM 1390 C C . ALA A 1 167 ? 9.918 -0.206 5.701 1.00 95.31 167 ALA A C 1
ATOM 1392 O O . ALA A 1 167 ? 10.194 -1.382 5.446 1.00 95.31 167 ALA A O 1
ATOM 1393 N N . GLN A 1 168 ? 9.123 0.123 6.726 1.00 87.62 168 GLN A N 1
ATOM 1394 C CA . GLN A 1 168 ? 8.465 -0.891 7.548 1.00 87.62 168 GLN A CA 1
ATOM 1395 C C . GLN A 1 168 ? 7.442 -1.690 6.765 1.00 87.62 168 GLN A C 1
ATOM 1397 O O . GLN A 1 168 ? 7.420 -2.915 6.882 1.00 87.62 168 GLN A O 1
ATOM 1402 N N . LYS A 1 169 ? 6.646 -1.035 5.919 1.00 89.56 169 LYS A N 1
ATOM 1403 C CA . LYS A 1 169 ? 5.660 -1.746 5.117 1.00 89.56 169 LYS A CA 1
ATOM 1404 C C . LYS A 1 169 ? 6.312 -2.702 4.113 1.00 89.56 169 LYS A C 1
ATOM 1406 O O . LYS A 1 169 ? 5.829 -3.820 3.961 1.00 89.56 169 LYS A O 1
ATOM 1411 N N . ILE A 1 170 ? 7.438 -2.322 3.501 1.00 95.25 170 ILE A N 1
ATOM 1412 C CA . ILE A 1 170 ? 8.245 -3.215 2.649 1.00 95.25 170 ILE A CA 1
ATOM 1413 C C . ILE A 1 170 ? 8.694 -4.460 3.430 1.00 95.25 170 ILE A C 1
ATOM 1415 O O . ILE A 1 170 ? 8.535 -5.582 2.949 1.00 95.25 170 ILE A O 1
ATOM 1419 N N . LYS A 1 171 ? 9.222 -4.282 4.649 1.00 91.19 171 LYS A N 1
ATOM 1420 C CA . LYS A 1 171 ? 9.664 -5.400 5.502 1.00 91.19 171 LYS A CA 1
ATOM 1421 C C . LYS A 1 171 ? 8.505 -6.311 5.903 1.00 91.19 171 LYS A C 1
ATOM 1423 O O . LYS A 1 171 ? 8.650 -7.529 5.829 1.00 91.19 171 LYS A O 1
ATOM 1428 N N . ASP A 1 172 ? 7.364 -5.739 6.286 1.00 84.44 172 ASP A N 1
ATOM 1429 C CA . ASP A 1 172 ? 6.162 -6.499 6.646 1.00 84.44 172 ASP A CA 1
ATOM 1430 C C . ASP A 1 172 ? 5.677 -7.373 5.471 1.00 84.44 172 ASP A C 1
ATOM 1432 O O . ASP A 1 172 ? 5.374 -8.553 5.668 1.00 84.44 172 ASP A O 1
ATOM 1436 N N . LEU A 1 173 ? 5.666 -6.824 4.247 1.00 85.75 173 LEU A N 1
ATOM 1437 C CA . LEU A 1 173 ? 5.304 -7.561 3.030 1.00 85.75 173 LEU A CA 1
ATOM 1438 C C . LEU A 1 173 ? 6.300 -8.693 2.728 1.00 85.75 173 LEU A C 1
ATOM 1440 O O . LEU A 1 173 ? 5.881 -9.824 2.495 1.00 85.75 173 LEU A O 1
ATOM 1444 N N . ALA A 1 174 ? 7.609 -8.431 2.795 1.00 85.25 174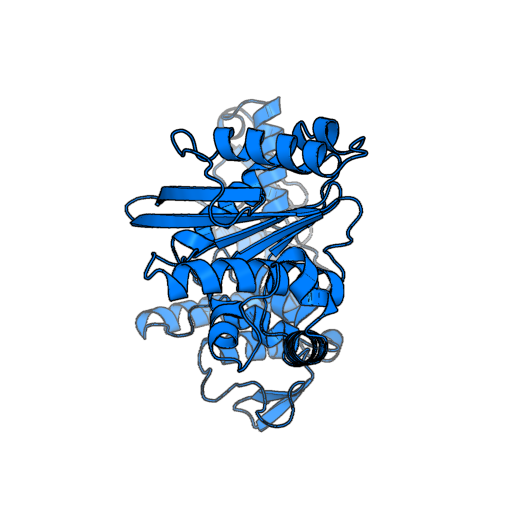 ALA A N 1
ATOM 1445 C CA . ALA A 1 174 ? 8.644 -9.426 2.490 1.00 85.25 174 ALA A CA 1
ATOM 1446 C C . ALA A 1 174 ? 8.731 -10.572 3.500 1.00 85.25 174 ALA A C 1
ATOM 1448 O O . ALA A 1 174 ? 9.052 -11.707 3.147 1.00 85.25 174 ALA A O 1
ATOM 1449 N N . LEU A 1 175 ? 8.411 -10.309 4.766 1.00 73.19 175 LEU A N 1
ATOM 1450 C CA . LEU A 1 175 ? 8.322 -11.365 5.769 1.00 73.19 175 LEU A CA 1
ATOM 1451 C C . LEU A 1 175 ? 7.083 -12.264 5.555 1.00 73.19 175 LEU A C 1
ATOM 1453 O O . LEU A 1 175 ? 6.891 -13.223 6.306 1.00 73.19 175 LEU A O 1
ATOM 1457 N N . ASN A 1 176 ? 6.261 -11.966 4.533 1.00 61.16 176 ASN A N 1
ATOM 1458 C CA . ASN A 1 176 ? 4.918 -12.498 4.313 1.00 61.16 176 ASN A CA 1
ATOM 1459 C C . ASN A 1 176 ? 4.115 -12.479 5.618 1.00 61.16 176 ASN A C 1
ATOM 1461 O O . ASN A 1 176 ? 3.324 -13.381 5.914 1.00 61.16 176 ASN A O 1
ATOM 1465 N N . ILE A 1 177 ? 4.371 -11.453 6.440 1.00 45.62 177 ILE A N 1
ATOM 1466 C CA . ILE A 1 177 ? 3.609 -11.220 7.647 1.00 45.62 177 ILE A CA 1
ATOM 1467 C C . ILE A 1 177 ? 2.293 -10.653 7.140 1.00 45.62 177 ILE A C 1
ATOM 1469 O O . ILE A 1 177 ? 2.071 -9.444 7.083 1.00 45.62 177 ILE A O 1
ATOM 1473 N N . LYS A 1 178 ? 1.367 -11.560 6.816 1.00 39.66 178 LYS A N 1
ATOM 1474 C CA . LYS A 1 178 ? -0.034 -11.299 7.105 1.00 39.66 178 LYS A CA 1
ATOM 1475 C C . LYS A 1 178 ? -0.060 -11.061 8.607 1.00 39.66 178 LYS A C 1
ATOM 1477 O O . LYS A 1 178 ? -0.089 -12.018 9.380 1.00 39.66 178 LYS A O 1
ATOM 1482 N N . ARG A 1 179 ? 0.068 -9.796 9.031 1.00 35.25 179 ARG A N 1
ATOM 1483 C CA . ARG A 1 179 ? -0.239 -9.405 10.406 1.00 35.25 179 ARG A CA 1
ATOM 1484 C C . ARG A 1 179 ? -1.728 -9.624 10.498 1.00 35.25 179 ARG A C 1
ATOM 1486 O O . ARG A 1 179 ? -2.511 -8.719 10.242 1.00 35.25 179 ARG A O 1
ATOM 1493 N N . TYR A 1 180 ? -2.101 -10.863 10.770 1.00 39.47 180 TYR A N 1
ATOM 1494 C CA . TYR A 1 180 ? -3.406 -11.112 11.290 1.00 39.47 180 TYR A CA 1
ATOM 1495 C C . TYR A 1 180 ? -3.436 -10.350 12.597 1.00 39.47 180 TYR A C 1
ATOM 1497 O O . TYR A 1 180 ? -2.611 -10.585 13.485 1.00 39.47 180 TYR A O 1
ATOM 1505 N N . VAL A 1 181 ? -4.307 -9.356 12.667 1.00 39.97 181 VAL A N 1
ATOM 1506 C CA . VAL A 1 181 ? -4.548 -8.685 13.927 1.00 39.97 181 VAL A CA 1
ATOM 1507 C C . VAL A 1 181 ? -5.149 -9.755 14.829 1.00 39.97 181 VAL A C 1
ATOM 1509 O O . VAL A 1 181 ? -6.295 -10.159 14.649 1.00 39.97 181 VAL A O 1
ATOM 1512 N N . ASN A 1 182 ? -4.342 -10.287 15.748 1.00 44.06 182 ASN A N 1
ATOM 1513 C CA . ASN A 1 182 ? -4.859 -11.151 16.797 1.00 44.06 182 ASN A CA 1
ATOM 1514 C C . ASN A 1 182 ? -5.815 -10.298 17.608 1.00 44.06 182 ASN A C 1
ATOM 1516 O O . ASN A 1 182 ? -5.403 -9.280 18.167 1.00 44.06 182 ASN A O 1
ATOM 1520 N N . ILE A 1 183 ? -7.084 -10.683 17.630 1.00 52.81 183 ILE A N 1
ATOM 1521 C CA . ILE A 1 183 ? -8.070 -9.987 18.438 1.00 52.81 183 ILE A CA 1
ATOM 1522 C C . ILE A 1 183 ? -7.710 -10.261 19.899 1.00 52.81 183 ILE A C 1
ATOM 1524 O O . ILE A 1 183 ? -7.594 -11.404 20.332 1.00 52.81 183 ILE A O 1
ATOM 1528 N N . THR A 1 184 ? -7.464 -9.193 20.641 1.00 53.22 184 THR A N 1
ATOM 1529 C CA . THR A 1 184 ? -7.131 -9.186 22.063 1.00 53.22 184 THR A CA 1
ATOM 1530 C C . THR A 1 184 ? -8.023 -8.166 22.753 1.00 53.22 184 THR A C 1
ATOM 1532 O O . THR A 1 184 ? -8.525 -7.244 22.112 1.00 53.22 184 THR A O 1
ATOM 1535 N N . GLU A 1 185 ? -8.154 -8.247 24.075 1.00 54.12 185 GLU A N 1
ATOM 1536 C CA . GLU A 1 185 ? -8.894 -7.241 24.853 1.00 54.12 185 GLU A CA 1
ATOM 1537 C C . GLU A 1 185 ? -8.398 -5.806 24.604 1.00 54.12 185 GLU A C 1
ATOM 1539 O O . GLU A 1 185 ? -9.178 -4.862 24.656 1.00 54.12 185 GLU A O 1
ATOM 1544 N N . LYS A 1 186 ? -7.110 -5.639 24.270 1.00 46.53 186 LYS A N 1
ATOM 1545 C CA . LYS A 1 186 ? -6.494 -4.326 24.036 1.00 46.53 186 LYS A CA 1
ATOM 1546 C C . LYS A 1 186 ? -6.844 -3.707 22.682 1.00 46.53 186 LYS A C 1
ATOM 1548 O O . LYS A 1 186 ? -6.767 -2.490 22.553 1.00 46.53 186 LYS A O 1
ATOM 1553 N N . ASN A 1 187 ? -7.169 -4.510 21.666 1.00 50.31 187 ASN A N 1
ATOM 1554 C CA . ASN A 1 187 ? -7.430 -4.007 20.309 1.00 50.31 187 ASN A CA 1
ATOM 1555 C C . ASN A 1 187 ? -8.855 -4.268 19.808 1.00 50.31 187 ASN A C 1
ATOM 1557 O O . ASN A 1 187 ? -9.250 -3.670 18.812 1.00 50.31 187 ASN A O 1
ATOM 1561 N N . ILE A 1 188 ? -9.645 -5.103 20.488 1.00 66.94 188 ILE A N 1
ATOM 1562 C CA . ILE A 1 188 ? -10.992 -5.450 20.030 1.00 66.94 188 ILE A CA 1
ATOM 1563 C C . ILE A 1 188 ? -11.915 -4.234 19.918 1.00 66.94 188 ILE A C 1
ATOM 1565 O O . ILE A 1 188 ? -12.705 -4.167 18.985 1.00 66.94 188 ILE A O 1
ATOM 1569 N N . TYR A 1 189 ? -11.753 -3.238 20.790 1.00 67.75 189 TYR A N 1
ATOM 1570 C CA . TYR A 1 189 ? -12.525 -1.997 20.745 1.00 67.75 189 TYR A CA 1
ATOM 1571 C C . TYR A 1 189 ? -12.248 -1.173 19.486 1.00 67.75 189 TYR A C 1
ATOM 1573 O O . TYR A 1 189 ? -13.180 -0.760 18.807 1.00 67.75 189 TYR A O 1
ATOM 1581 N N . SER A 1 190 ? -10.978 -0.966 19.128 1.00 58.16 190 SER A N 1
ATOM 1582 C CA . SER A 1 190 ? -10.640 -0.193 17.925 1.00 58.16 190 SER A CA 1
ATOM 1583 C C . SER A 1 190 ? -11.013 -0.936 16.643 1.00 58.16 190 SER A C 1
ATOM 1585 O O . SER A 1 190 ? -11.411 -0.314 15.659 1.00 58.16 190 SER A O 1
ATOM 1587 N N . ILE A 1 191 ? -10.924 -2.267 16.665 1.00 67.00 191 ILE A N 1
ATOM 1588 C CA . ILE A 1 191 ? -11.373 -3.131 15.573 1.00 67.00 191 ILE A CA 1
ATOM 1589 C C . ILE A 1 191 ? -12.895 -3.045 15.409 1.00 67.00 191 ILE A C 1
ATOM 1591 O O . ILE A 1 191 ? -13.371 -2.886 14.287 1.00 67.00 191 ILE A O 1
ATOM 1595 N N . TYR A 1 192 ? -13.639 -3.127 16.514 1.00 79.88 192 TYR A N 1
ATOM 1596 C CA . TYR A 1 192 ? -15.090 -2.978 16.543 1.00 79.88 192 TYR A CA 1
ATOM 1597 C C . TYR A 1 192 ? -15.514 -1.602 16.014 1.00 79.88 192 TYR A C 1
ATOM 1599 O O . TYR A 1 192 ? -16.308 -1.529 15.083 1.00 79.88 192 TYR A O 1
ATOM 1607 N N . ASP A 1 193 ? -14.910 -0.517 16.505 1.00 72.31 193 ASP A N 1
ATOM 1608 C CA . ASP A 1 193 ? -15.237 0.852 16.082 1.00 72.31 193 ASP A CA 1
ATOM 1609 C C . ASP A 1 193 ? -15.005 1.066 14.580 1.00 72.31 193 ASP A C 1
ATOM 1611 O O . ASP A 1 193 ? -15.814 1.685 13.882 1.00 72.31 193 ASP A O 1
ATOM 1615 N N . TYR A 1 194 ? -13.912 0.513 14.048 1.00 72.75 194 TYR A N 1
ATOM 1616 C CA . TYR A 1 194 ? -13.659 0.531 12.612 1.00 72.75 194 TYR A CA 1
ATOM 1617 C C . TYR A 1 194 ? -14.695 -0.300 11.846 1.00 72.75 194 TYR A C 1
ATOM 1619 O O . TYR A 1 194 ? -15.207 0.151 10.823 1.00 72.75 194 TYR A O 1
ATOM 1627 N N . PHE A 1 195 ? -15.008 -1.505 12.327 1.00 84.50 195 PHE A N 1
ATOM 1628 C CA . PHE A 1 195 ? -15.979 -2.393 11.694 1.00 84.50 195 PHE A CA 1
ATOM 1629 C C . PHE A 1 195 ? -17.353 -1.727 11.582 1.00 84.50 195 PHE A C 1
ATOM 1631 O O . PHE A 1 195 ? -17.904 -1.663 10.486 1.00 84.50 195 PHE A O 1
ATOM 1638 N N . ILE A 1 196 ? -17.870 -1.167 12.675 1.00 87.88 196 ILE A N 1
ATOM 1639 C CA . ILE A 1 196 ? -19.167 -0.488 12.679 1.00 87.88 196 ILE A CA 1
ATOM 1640 C C . ILE A 1 196 ? -19.138 0.701 11.709 1.00 87.88 196 ILE A C 1
ATOM 1642 O O . ILE A 1 196 ? -19.863 0.678 10.716 1.00 87.88 196 ILE A O 1
ATOM 1646 N N . SER A 1 197 ? -18.169 1.611 11.868 1.00 80.12 197 SER A N 1
ATOM 1647 C CA . SER A 1 197 ? -18.094 2.858 11.085 1.00 80.12 197 SER A CA 1
ATOM 1648 C C . SER A 1 197 ? -17.770 2.712 9.597 1.00 80.12 197 SER A C 1
ATOM 1650 O O . SER A 1 197 ? -17.992 3.651 8.823 1.00 80.12 197 SER A O 1
ATOM 1652 N N . LYS A 1 198 ? -17.173 1.591 9.175 1.00 80.56 198 LYS A N 1
ATOM 1653 C CA . LYS A 1 198 ? -16.699 1.402 7.791 1.00 80.56 198 LYS A CA 1
ATOM 1654 C C . LYS A 1 198 ? -17.364 0.246 7.061 1.00 80.56 198 LYS A C 1
ATOM 1656 O O . LYS A 1 198 ? -17.461 0.305 5.834 1.00 80.56 198 LYS A O 1
ATOM 1661 N N . VAL A 1 199 ? -17.806 -0.785 7.777 1.00 88.12 199 VAL A N 1
ATOM 1662 C CA . VAL A 1 199 ? -18.392 -1.989 7.177 1.00 88.12 199 VAL A CA 1
ATOM 1663 C C . VAL A 1 199 ? -19.914 -1.954 7.230 1.00 88.12 199 VAL A C 1
ATOM 1665 O O . VAL A 1 199 ? -20.543 -2.281 6.224 1.00 88.12 199 VAL A O 1
ATOM 1668 N N . ILE A 1 200 ? -20.520 -1.544 8.347 1.00 92.44 200 ILE A N 1
ATOM 1669 C CA . ILE A 1 200 ? -21.982 -1.521 8.492 1.00 92.44 200 ILE A CA 1
ATOM 1670 C C . ILE A 1 200 ? -22.564 -0.285 7.798 1.00 92.44 200 ILE A C 1
ATOM 1672 O O . ILE A 1 200 ? -22.128 0.842 8.018 1.00 92.44 200 ILE A O 1
ATOM 1676 N N . LYS A 1 201 ? -23.576 -0.474 6.941 1.00 91.12 201 LYS A N 1
ATOM 1677 C CA . LYS A 1 201 ? -24.306 0.653 6.343 1.00 91.12 201 LYS A CA 1
ATOM 1678 C C . LYS A 1 201 ? -25.413 1.115 7.277 1.00 91.12 201 LYS A C 1
ATOM 1680 O O . LYS A 1 201 ? -26.201 0.297 7.744 1.00 91.12 201 LYS A O 1
ATOM 1685 N N . ASN A 1 202 ? -25.522 2.433 7.455 1.00 87.44 202 ASN A N 1
ATOM 1686 C CA . ASN A 1 202 ? -26.530 3.066 8.308 1.00 87.44 202 ASN A CA 1
ATOM 1687 C C . ASN A 1 202 ? -26.548 2.450 9.716 1.00 87.44 202 ASN A C 1
ATOM 1689 O O . ASN A 1 202 ? -27.592 2.013 10.193 1.00 87.44 202 ASN A O 1
ATOM 1693 N N . GLU A 1 203 ? -25.380 2.393 10.361 1.00 83.12 203 GLU A N 1
ATOM 1694 C CA . GLU A 1 203 ? -25.194 1.808 11.698 1.00 83.12 203 GLU A CA 1
ATOM 1695 C C . GLU A 1 203 ? -26.194 2.323 12.745 1.00 83.12 203 GLU A C 1
ATOM 1697 O O . GLU A 1 203 ? -26.632 1.558 13.596 1.00 83.12 203 GLU A O 1
ATOM 1702 N N . SER A 1 204 ? -26.640 3.578 12.620 1.00 81.88 204 SER A N 1
ATOM 1703 C CA . SER A 1 204 ? -27.636 4.211 13.493 1.00 81.88 204 SER A CA 1
ATOM 1704 C C . SER A 1 204 ? -29.026 3.566 13.463 1.00 81.88 204 SER A C 1
ATOM 1706 O O . SER A 1 204 ? -29.856 3.887 14.308 1.00 81.88 204 SER A O 1
ATOM 1708 N N . LYS A 1 205 ? -29.307 2.684 12.495 1.00 88.44 205 LYS A N 1
ATOM 1709 C CA . LYS A 1 205 ? -30.560 1.917 12.421 1.00 88.44 205 LYS A CA 1
ATOM 1710 C C . LYS A 1 205 ? -30.601 0.757 13.423 1.00 88.44 205 LYS A C 1
ATOM 1712 O O . LYS A 1 205 ? -31.684 0.250 13.705 1.00 88.44 205 LYS A O 1
ATOM 1717 N N . TYR A 1 206 ? -29.448 0.295 13.891 1.00 85.94 206 TYR A N 1
ATOM 1718 C CA . TYR A 1 206 ? -29.346 -0.906 14.710 1.00 85.94 206 TYR A CA 1
ATOM 1719 C C . TYR A 1 206 ? -29.158 -0.540 16.176 1.00 85.94 206 TYR A C 1
ATOM 1721 O O . TYR A 1 206 ? -28.478 0.433 16.505 1.00 85.94 206 TYR A O 1
ATOM 1729 N N . GLU A 1 207 ? -29.723 -1.357 17.059 1.00 84.88 207 GLU A N 1
ATOM 1730 C CA . GLU A 1 207 ? -29.496 -1.200 18.488 1.00 84.88 207 GLU A CA 1
ATOM 1731 C C . GLU A 1 207 ? -28.033 -1.531 18.835 1.00 84.88 207 GLU A C 1
ATOM 1733 O O . GLU A 1 207 ? -27.432 -2.418 18.216 1.00 84.88 207 GLU A O 1
ATOM 1738 N N . PRO A 1 208 ? -27.444 -0.886 19.861 1.00 80.00 208 PRO A N 1
ATOM 1739 C CA . PRO A 1 208 ? -26.085 -1.172 20.326 1.00 80.00 208 PRO A CA 1
ATOM 1740 C C . PRO A 1 208 ? -25.797 -2.662 20.525 1.00 80.00 208 PRO A C 1
ATOM 1742 O O . PRO A 1 208 ? -24.728 -3.153 20.166 1.00 80.00 208 PRO A O 1
ATOM 1745 N N . HIS A 1 209 ? -26.771 -3.388 21.076 1.00 83.25 209 HIS A N 1
ATOM 1746 C CA . HIS A 1 209 ? -26.671 -4.824 21.297 1.00 83.25 209 HIS A CA 1
ATOM 1747 C C . HIS A 1 209 ? -26.538 -5.603 19.980 1.00 83.25 209 HIS A C 1
ATOM 1749 O O . HIS A 1 209 ? -25.716 -6.515 19.882 1.00 83.25 209 HIS A O 1
ATOM 1755 N N . ASP A 1 210 ? -27.298 -5.219 18.953 1.00 86.88 210 ASP A N 1
ATOM 1756 C CA . ASP A 1 210 ? -27.280 -5.884 17.651 1.00 86.88 210 ASP A CA 1
ATOM 1757 C C . ASP A 1 210 ? -25.944 -5.670 16.942 1.00 86.88 210 ASP A C 1
ATOM 1759 O O . ASP A 1 210 ? -25.391 -6.611 16.378 1.00 86.88 210 ASP A O 1
ATOM 1763 N N . LEU A 1 211 ? -25.376 -4.464 17.022 1.00 89.06 211 LEU A N 1
ATOM 1764 C CA . LEU A 1 211 ? -24.068 -4.151 16.440 1.00 89.06 211 LEU A CA 1
ATOM 1765 C C . LEU A 1 211 ? -22.950 -5.007 17.051 1.00 89.06 211 LEU A C 1
ATOM 1767 O O . LEU A 1 211 ? -22.129 -5.575 16.321 1.00 89.06 211 LEU A O 1
ATOM 1771 N N . VAL A 1 212 ? -22.947 -5.162 18.379 1.00 87.12 212 VAL A N 1
ATOM 1772 C CA . VAL A 1 212 ? -21.986 -6.041 19.058 1.00 87.12 212 VAL A CA 1
ATOM 1773 C C . VAL A 1 212 ? -22.227 -7.501 18.683 1.00 87.12 212 VAL A C 1
ATOM 1775 O O . VAL A 1 212 ? -21.272 -8.211 18.363 1.00 87.12 212 VAL A O 1
ATOM 1778 N N . TYR A 1 213 ? -23.485 -7.947 18.664 1.00 87.56 213 TYR A N 1
ATOM 1779 C CA . TYR A 1 213 ? -23.840 -9.306 18.263 1.00 87.56 213 TYR A CA 1
ATOM 1780 C C . TYR A 1 213 ? -23.360 -9.628 16.841 1.00 87.56 213 TYR A C 1
ATOM 1782 O O . TYR A 1 213 ? -22.738 -10.668 16.623 1.00 87.56 213 TYR A O 1
ATOM 1790 N N . ILE A 1 214 ? -23.579 -8.729 15.878 1.00 90.00 214 ILE A N 1
ATOM 1791 C CA . ILE A 1 214 ? -23.118 -8.874 14.489 1.00 90.00 214 ILE A CA 1
ATOM 1792 C C . ILE A 1 214 ? -21.600 -9.059 14.451 1.00 90.00 214 ILE A C 1
ATOM 1794 O O . ILE A 1 214 ? -21.096 -9.996 13.835 1.00 90.00 214 ILE A O 1
ATOM 1798 N N . PHE A 1 215 ? -20.857 -8.187 15.129 1.00 88.69 215 PHE A N 1
ATOM 1799 C CA . PHE A 1 215 ? -19.401 -8.241 15.122 1.00 88.69 215 PHE A CA 1
ATOM 1800 C C . PHE A 1 215 ? -18.858 -9.528 15.765 1.00 88.69 215 PHE A C 1
ATOM 1802 O O . PHE A 1 215 ? -18.016 -10.212 15.179 1.00 88.69 215 PHE A O 1
ATOM 1809 N N . ILE A 1 216 ? -19.366 -9.894 16.945 1.00 84.56 216 ILE A N 1
ATOM 1810 C CA . ILE A 1 216 ? -18.917 -11.083 17.678 1.00 84.56 216 ILE A CA 1
ATOM 1811 C C . ILE A 1 216 ? -19.311 -12.371 16.947 1.00 84.56 216 ILE A C 1
ATOM 1813 O O . ILE A 1 216 ? -18.494 -13.287 16.844 1.00 84.56 216 ILE A O 1
ATOM 1817 N N . SER A 1 217 ? -20.520 -12.447 16.386 1.00 85.25 217 SER A N 1
ATOM 1818 C CA . SER A 1 217 ? -20.988 -13.625 15.642 1.00 85.25 217 SER A CA 1
ATOM 1819 C C . SER A 1 217 ? -20.143 -13.902 14.393 1.00 85.25 217 SER A C 1
ATOM 1821 O O . SER A 1 217 ? -19.826 -15.061 14.125 1.00 85.25 217 SER A O 1
ATOM 1823 N N . LEU A 1 218 ? -19.674 -12.860 13.695 1.00 84.75 218 LEU A N 1
ATOM 1824 C CA . LEU A 1 218 ? -18.755 -12.988 12.558 1.00 84.75 218 LEU A CA 1
ATOM 1825 C C . LEU A 1 218 ? -17.378 -13.538 12.937 1.00 84.75 218 LEU A C 1
ATOM 1827 O O . LEU A 1 218 ? -16.747 -14.233 12.142 1.00 84.75 218 LEU A O 1
ATOM 1831 N N . ILE A 1 219 ? -16.899 -13.226 14.140 1.00 77.25 219 ILE A N 1
ATOM 1832 C CA . ILE A 1 219 ? -15.609 -13.712 14.643 1.00 77.25 219 ILE A CA 1
ATOM 1833 C C . ILE A 1 219 ? -15.737 -15.150 15.154 1.00 77.25 219 ILE A C 1
ATOM 1835 O O . ILE A 1 219 ? -14.872 -15.990 14.901 1.00 77.25 219 ILE A O 1
ATOM 1839 N N . MET A 1 220 ? -16.817 -15.436 15.879 1.00 75.44 220 MET A N 1
ATOM 1840 C CA . MET A 1 220 ? -16.996 -16.687 16.616 1.00 75.44 220 MET A CA 1
ATOM 1841 C C . MET A 1 220 ? -17.562 -17.814 15.753 1.00 75.44 220 MET A C 1
ATOM 1843 O O . MET A 1 220 ? -17.138 -18.966 15.886 1.00 75.44 220 MET A O 1
ATOM 1847 N N . ASN A 1 221 ? -18.492 -17.470 14.859 1.00 80.50 221 ASN A N 1
ATOM 1848 C CA . ASN A 1 221 ? -19.263 -18.400 14.038 1.00 80.50 221 ASN A CA 1
ATOM 1849 C C . ASN A 1 221 ? -19.234 -17.979 12.550 1.00 80.50 221 ASN A C 1
ATOM 1851 O O . ASN A 1 221 ? -20.295 -17.784 11.949 1.00 80.50 221 ASN A O 1
ATOM 1855 N N . PRO A 1 222 ? -18.045 -17.859 11.920 1.00 77.06 222 PRO A N 1
ATOM 1856 C CA . PRO A 1 222 ? -17.901 -17.356 10.545 1.00 77.06 222 PRO A CA 1
ATOM 1857 C C . PRO A 1 222 ? -18.529 -18.262 9.474 1.00 77.06 222 PRO A C 1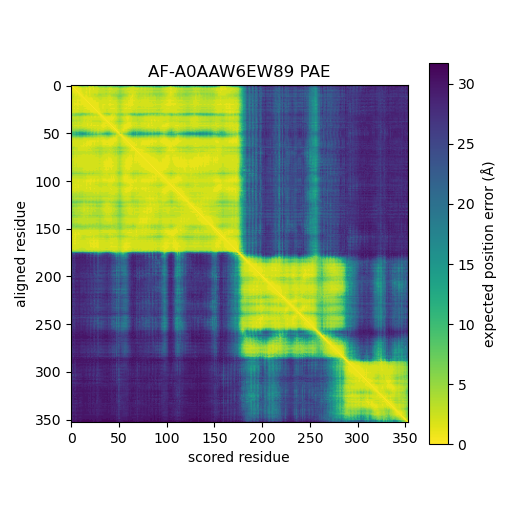
ATOM 1859 O O . PRO A 1 222 ? -18.695 -17.843 8.334 1.00 77.06 222 PRO A O 1
ATOM 1862 N N . ASN A 1 223 ? -18.856 -19.512 9.818 1.00 80.12 223 ASN A N 1
ATOM 1863 C CA . ASN A 1 223 ? -19.546 -20.434 8.912 1.00 80.12 223 ASN A CA 1
ATOM 1864 C C . ASN A 1 223 ? -21.060 -20.179 8.863 1.00 80.12 223 ASN A C 1
ATOM 1866 O O . ASN A 1 223 ? -21.702 -20.526 7.880 1.00 80.12 223 ASN A O 1
ATOM 1870 N N . GLU A 1 224 ? -21.622 -19.593 9.921 1.00 83.31 224 GLU A N 1
ATOM 1871 C CA . GLU A 1 224 ? -23.057 -19.305 10.039 1.00 83.31 224 GLU A CA 1
ATOM 1872 C C . GLU A 1 224 ? -23.359 -17.815 9.826 1.00 83.31 224 GLU A C 1
ATOM 1874 O O . GLU A 1 224 ? -24.498 -17.443 9.570 1.00 83.31 224 GLU A O 1
ATOM 1879 N N . ASN A 1 225 ? -22.335 -16.961 9.917 1.00 87.12 225 ASN A N 1
ATOM 1880 C CA . ASN A 1 225 ? -22.427 -15.517 9.742 1.00 87.12 225 ASN A CA 1
ATOM 1881 C C . ASN A 1 225 ? -21.411 -15.099 8.678 1.00 87.12 225 ASN A C 1
ATOM 1883 O O . ASN A 1 225 ? -20.204 -15.140 8.920 1.00 87.12 225 ASN A O 1
ATOM 1887 N N . PHE A 1 226 ? -21.878 -14.740 7.483 1.00 87.81 226 PHE A N 1
ATOM 1888 C CA . PHE A 1 226 ? -21.007 -14.550 6.323 1.00 87.81 226 PHE A CA 1
ATOM 1889 C C . PHE A 1 226 ? -21.567 -13.540 5.323 1.00 87.81 226 PHE A C 1
ATOM 1891 O O . PHE A 1 226 ? -22.768 -13.286 5.247 1.00 87.81 226 PHE A O 1
ATOM 1898 N N . LYS A 1 227 ? -20.679 -12.957 4.515 1.00 91.50 227 LYS A N 1
ATOM 1899 C CA . LYS A 1 227 ? -21.075 -12.116 3.381 1.00 91.50 227 LYS A CA 1
ATOM 1900 C C . LYS A 1 227 ? -21.769 -12.967 2.319 1.00 91.50 227 LYS A C 1
ATOM 1902 O O . LYS A 1 227 ? -21.210 -13.970 1.882 1.00 91.50 227 LYS A O 1
ATOM 1907 N N . HIS A 1 228 ? -22.955 -12.553 1.885 1.00 90.62 228 HIS A N 1
ATOM 1908 C CA . HIS A 1 228 ? -23.770 -13.310 0.941 1.00 90.62 228 HIS A CA 1
ATOM 1909 C C . HIS A 1 228 ? -23.026 -13.495 -0.404 1.00 90.62 228 HIS A C 1
ATOM 1911 O O . HIS A 1 228 ? -22.611 -12.496 -0.998 1.00 90.62 228 HIS A O 1
ATOM 1917 N N . PRO A 1 229 ? -22.893 -14.732 -0.933 1.00 84.75 229 PRO A N 1
ATOM 1918 C CA . PRO A 1 229 ? -22.107 -15.013 -2.141 1.00 84.75 229 PRO A CA 1
ATOM 1919 C C . PRO A 1 229 ? -22.581 -14.252 -3.386 1.00 84.75 229 PRO A C 1
ATOM 1921 O O . PRO A 1 229 ? -21.771 -13.709 -4.126 1.00 84.75 229 PRO A O 1
ATOM 1924 N N . GLU A 1 230 ? -23.899 -14.173 -3.587 1.00 89.31 230 GLU A N 1
ATOM 1925 C CA . GLU A 1 230 ? -24.504 -13.513 -4.759 1.00 89.31 230 GLU A CA 1
ATOM 1926 C C . GLU A 1 230 ? -24.875 -12.036 -4.529 1.00 89.31 230 GLU A C 1
ATOM 1928 O O . GLU A 1 230 ? -25.124 -11.295 -5.477 1.00 89.31 230 GLU A O 1
ATOM 1933 N N . LYS A 1 231 ? -24.914 -11.583 -3.269 1.00 92.06 231 LYS A N 1
ATOM 1934 C CA . LYS A 1 231 ? -25.303 -10.221 -2.883 1.00 92.06 231 LYS A CA 1
ATOM 1935 C C . LYS A 1 231 ? -24.128 -9.585 -2.133 1.00 92.06 231 LYS A C 1
ATOM 1937 O O . LYS A 1 231 ? -24.124 -9.571 -0.903 1.00 92.06 231 LYS A O 1
ATOM 1942 N N . PRO A 1 232 ? -23.131 -9.022 -2.833 1.00 85.94 232 PRO A N 1
ATOM 1943 C CA . PRO A 1 232 ? -21.855 -8.631 -2.226 1.00 85.94 232 PRO A CA 1
ATOM 1944 C C . PRO A 1 232 ? -21.972 -7.552 -1.137 1.00 85.94 232 PRO A C 1
ATOM 1946 O O . PRO A 1 232 ? -21.057 -7.391 -0.341 1.00 85.94 232 PRO A O 1
ATOM 1949 N N . ASN A 1 233 ? -23.093 -6.829 -1.066 1.00 94.38 233 ASN A N 1
ATOM 1950 C CA . ASN A 1 233 ? -23.369 -5.810 -0.048 1.00 94.38 233 ASN A CA 1
ATOM 1951 C C . ASN A 1 233 ? -24.331 -6.279 1.059 1.00 94.38 233 ASN A C 1
ATOM 1953 O O . ASN A 1 233 ? -24.884 -5.447 1.778 1.00 94.38 233 ASN A O 1
ATOM 1957 N N . LYS A 1 234 ? -24.551 -7.590 1.189 1.00 94.56 234 LYS A N 1
ATOM 1958 C CA . LYS A 1 234 ? -25.376 -8.185 2.240 1.00 94.56 234 LYS A CA 1
ATOM 1959 C C . LYS A 1 234 ? -24.545 -9.121 3.104 1.00 94.56 234 LYS A C 1
ATOM 1961 O O . LYS A 1 234 ? -23.737 -9.898 2.597 1.00 94.56 234 LYS A O 1
ATOM 1966 N N . LEU A 1 235 ? -24.789 -9.074 4.404 1.00 92.56 235 LEU A N 1
ATOM 1967 C CA . LEU A 1 235 ? -24.288 -10.051 5.358 1.00 92.56 235 LEU A CA 1
ATOM 1968 C C . LEU A 1 235 ? -25.456 -10.896 5.865 1.00 92.56 235 LEU A C 1
ATOM 1970 O O . LEU A 1 235 ? -26.467 -10.345 6.292 1.00 92.56 235 LEU A O 1
ATOM 1974 N N . HIS A 1 236 ? -25.298 -12.213 5.813 1.00 92.44 236 HIS A N 1
ATOM 1975 C CA . HIS A 1 236 ? -26.201 -13.187 6.406 1.00 92.44 236 HIS A CA 1
ATOM 1976 C C . HIS A 1 236 ? -25.769 -13.485 7.844 1.00 92.44 236 HIS A C 1
ATOM 1978 O O . HIS A 1 236 ? -24.578 -13.682 8.096 1.00 92.44 236 HIS A O 1
ATOM 1984 N N . LEU A 1 237 ? -26.731 -13.524 8.763 1.00 90.75 237 LEU A N 1
ATOM 1985 C CA . LEU A 1 237 ? -26.531 -13.883 10.165 1.00 90.75 237 LEU A CA 1
ATOM 1986 C C . LEU A 1 237 ? -27.246 -15.196 10.490 1.00 90.75 237 LEU A C 1
ATOM 1988 O O . LEU A 1 237 ? -28.279 -15.513 9.901 1.00 90.75 237 LEU A O 1
ATOM 1992 N N . SER A 1 238 ? -26.753 -15.917 11.495 1.00 85.31 238 SER A N 1
ATOM 1993 C CA . SER A 1 238 ? -27.284 -17.229 11.886 1.00 85.31 238 SER A CA 1
ATOM 1994 C C . SER A 1 238 ? -28.729 -17.192 12.398 1.00 85.31 238 SER A C 1
ATOM 1996 O O . SER A 1 238 ? -29.426 -18.203 12.372 1.00 85.31 238 SER A O 1
ATOM 1998 N N . ASN A 1 239 ? -29.213 -16.020 12.817 1.00 83.00 239 ASN A N 1
ATOM 1999 C CA . ASN A 1 239 ? -30.612 -15.784 13.180 1.00 83.00 239 ASN A CA 1
ATOM 2000 C C . ASN A 1 239 ? -31.542 -15.568 11.966 1.00 83.00 239 ASN A C 1
ATOM 2002 O O . ASN A 1 239 ? -32.721 -15.275 12.150 1.00 83.00 239 ASN A O 1
ATOM 2006 N N . GLY A 1 240 ? -31.029 -15.697 10.738 1.00 82.75 240 GLY A N 1
ATOM 2007 C CA . GLY A 1 240 ? -31.777 -15.528 9.493 1.00 82.75 240 GLY A CA 1
ATOM 2008 C C . GLY A 1 240 ? -31.887 -14.082 9.004 1.00 82.75 240 GLY A C 1
ATOM 2009 O O . GLY A 1 240 ? -32.407 -13.856 7.912 1.00 82.75 240 GLY A O 1
ATOM 2010 N N . ASN A 1 241 ? -31.383 -13.103 9.761 1.00 87.00 241 ASN A N 1
ATOM 2011 C CA . ASN A 1 241 ? -31.411 -11.705 9.344 1.00 87.00 241 ASN A CA 1
ATOM 2012 C C . ASN A 1 241 ? -30.338 -11.416 8.284 1.00 87.00 241 ASN A C 1
ATOM 2014 O O . ASN A 1 241 ? -29.210 -11.909 8.353 1.00 87.00 241 ASN A O 1
ATOM 2018 N N . GLU A 1 242 ? -30.681 -10.550 7.329 1.00 91.56 242 GLU A N 1
ATOM 2019 C CA . GLU A 1 242 ? -29.725 -9.951 6.399 1.00 91.56 242 GLU A CA 1
ATOM 2020 C C . GLU A 1 242 ? -29.499 -8.481 6.762 1.00 91.56 242 GLU A C 1
ATOM 2022 O O . GLU A 1 242 ? -30.455 -7.711 6.882 1.00 91.56 242 GLU A O 1
ATOM 2027 N N . ILE A 1 243 ? -28.237 -8.070 6.868 1.00 93.25 243 ILE A N 1
ATOM 2028 C CA . ILE A 1 243 ? -27.867 -6.669 7.100 1.00 93.25 243 ILE A CA 1
ATOM 2029 C C . ILE A 1 243 ? -27.129 -6.084 5.896 1.00 93.25 243 ILE A C 1
ATOM 2031 O O . ILE A 1 243 ? -26.436 -6.788 5.157 1.00 93.25 243 ILE A O 1
ATOM 2035 N N . ASP A 1 244 ? -27.284 -4.778 5.697 1.00 94.62 244 ASP A N 1
ATOM 2036 C CA . ASP A 1 244 ? -26.597 -4.039 4.639 1.00 94.62 244 ASP A CA 1
ATOM 2037 C C . ASP A 1 244 ? -25.180 -3.646 5.066 1.00 94.62 244 ASP A C 1
ATOM 2039 O O . ASP A 1 244 ? -24.972 -3.037 6.117 1.00 94.62 244 ASP A O 1
ATOM 2043 N N . ILE A 1 245 ? -24.204 -3.952 4.211 1.00 95.44 245 ILE A N 1
ATOM 2044 C CA . ILE A 1 245 ? -22.785 -3.670 4.446 1.00 95.44 245 ILE A CA 1
ATOM 2045 C C . ILE A 1 245 ? -22.117 -3.027 3.226 1.00 95.44 245 ILE A C 1
ATOM 2047 O O . ILE A 1 245 ? -22.671 -2.982 2.120 1.00 95.44 245 ILE A O 1
ATOM 2051 N N . ASN A 1 246 ? -20.906 -2.517 3.426 1.00 90.88 246 ASN A N 1
ATOM 2052 C CA . ASN A 1 246 ? -19.955 -2.223 2.362 1.00 90.88 246 ASN A CA 1
ATOM 2053 C C . ASN A 1 246 ? -19.109 -3.476 2.073 1.00 90.88 246 ASN A C 1
ATOM 2055 O O . ASN A 1 246 ? -18.215 -3.812 2.849 1.00 90.88 246 ASN A O 1
ATOM 2059 N N . GLY A 1 247 ? -19.414 -4.175 0.974 1.00 87.44 247 GLY A N 1
ATOM 2060 C CA . GLY A 1 247 ? -18.807 -5.467 0.633 1.00 87.44 247 GLY A CA 1
ATOM 2061 C C . GLY A 1 247 ? -17.291 -5.432 0.436 1.00 87.44 247 GLY A C 1
ATOM 2062 O O . GLY A 1 247 ? -16.587 -6.291 0.962 1.00 87.44 247 GLY A O 1
ATOM 2063 N N . ASP A 1 248 ? -16.784 -4.416 -0.260 1.00 81.94 248 ASP A N 1
ATOM 2064 C CA . ASP A 1 248 ? -15.349 -4.286 -0.541 1.00 81.94 248 ASP A CA 1
ATOM 2065 C C . ASP A 1 248 ? -14.562 -3.995 0.745 1.00 81.94 248 ASP A C 1
ATOM 2067 O O . ASP A 1 248 ? -13.488 -4.550 0.990 1.00 81.94 248 ASP A O 1
ATOM 2071 N N . VAL A 1 249 ? -15.124 -3.146 1.612 1.00 77.62 249 VAL A N 1
ATOM 2072 C CA . VAL A 1 249 ? -14.516 -2.821 2.908 1.00 77.62 249 VAL A CA 1
ATOM 2073 C C . VAL A 1 249 ? -14.602 -4.007 3.865 1.00 77.62 249 VAL A C 1
ATOM 2075 O O . VAL A 1 249 ? -13.648 -4.244 4.600 1.00 77.62 249 VAL A O 1
ATOM 2078 N N . TYR A 1 250 ? -15.686 -4.789 3.831 1.00 87.62 250 TYR A N 1
ATOM 2079 C CA . TYR A 1 250 ? -15.791 -6.054 4.565 1.00 87.62 250 TYR A CA 1
ATOM 2080 C C . TYR A 1 250 ? -14.664 -7.017 4.177 1.00 87.62 250 TYR A C 1
ATOM 2082 O O . TYR A 1 250 ? -14.005 -7.578 5.055 1.00 87.62 250 TYR A O 1
ATOM 2090 N N . ASP A 1 251 ? -14.420 -7.195 2.875 1.00 80.81 251 ASP A N 1
ATOM 2091 C CA . ASP A 1 251 ? -13.377 -8.100 2.387 1.00 80.81 251 ASP A CA 1
ATOM 2092 C C . ASP A 1 251 ? -11.990 -7.624 2.806 1.00 80.81 251 ASP A C 1
ATOM 2094 O O . ASP A 1 251 ? -11.197 -8.417 3.319 1.00 80.81 251 ASP A O 1
ATOM 2098 N N . SER A 1 252 ? -11.715 -6.323 2.659 1.00 73.44 252 SER A N 1
ATOM 2099 C CA . SER A 1 252 ? -10.465 -5.731 3.134 1.00 73.44 252 SER A CA 1
ATOM 2100 C C . SER A 1 252 ? -10.309 -5.916 4.642 1.00 73.44 252 SER A C 1
ATOM 2102 O O . SER A 1 252 ? -9.251 -6.343 5.090 1.00 73.44 252 SER A O 1
ATOM 2104 N N . PHE A 1 253 ? -11.356 -5.640 5.425 1.00 75.44 253 PHE A N 1
ATOM 2105 C CA . PHE A 1 253 ? -11.350 -5.780 6.877 1.00 75.44 253 PHE A CA 1
ATOM 2106 C C . PHE A 1 253 ? -11.011 -7.218 7.283 1.00 75.44 253 PHE A C 1
ATOM 2108 O O . PHE A 1 253 ? -10.002 -7.446 7.948 1.00 75.44 253 PHE A O 1
ATOM 2115 N N . PHE A 1 254 ? -11.783 -8.209 6.825 1.00 73.94 254 PHE A N 1
ATOM 2116 C CA . PHE A 1 254 ? -11.566 -9.612 7.190 1.00 73.94 254 PHE A CA 1
ATOM 2117 C C . PHE A 1 254 ? -10.341 -10.259 6.539 1.00 73.94 254 PHE A C 1
ATOM 2119 O O . PHE A 1 254 ? -9.836 -11.249 7.073 1.00 73.94 254 PHE A O 1
ATOM 2126 N N . GLY A 1 255 ? -9.807 -9.683 5.460 1.00 61.94 255 GLY A N 1
ATOM 2127 C CA . GLY A 1 255 ? -8.508 -10.050 4.895 1.00 61.94 255 GLY A CA 1
ATOM 2128 C C . GLY A 1 255 ? -7.335 -9.842 5.865 1.00 61.94 255 GLY A C 1
ATOM 2129 O O . GLY A 1 255 ? -6.281 -10.456 5.687 1.00 61.94 255 GLY A O 1
ATOM 2130 N N . HIS A 1 256 ? -7.524 -9.036 6.919 1.00 56.66 256 HIS A N 1
ATOM 2131 C CA . HIS A 1 256 ? -6.518 -8.717 7.934 1.00 56.66 256 HIS A CA 1
ATOM 2132 C C . HIS A 1 256 ? -6.657 -9.491 9.268 1.00 56.66 256 HIS A C 1
ATOM 2134 O O . HIS A 1 256 ? -5.845 -9.261 10.163 1.00 56.66 256 HIS A O 1
ATOM 2140 N N . PHE A 1 257 ? -7.613 -10.423 9.439 1.00 54.81 257 PHE A N 1
ATOM 2141 C CA . PHE A 1 257 ? -7.830 -11.166 10.707 1.00 54.81 257 PHE A CA 1
ATOM 2142 C C . PHE A 1 257 ? -7.580 -12.681 10.592 1.00 54.81 257 PHE A C 1
ATOM 2144 O O . PHE A 1 257 ? -7.845 -13.292 9.556 1.00 54.81 257 PHE A O 1
ATOM 2151 N N . GLN A 1 258 ? -7.077 -13.317 11.662 1.00 49.59 258 GLN A N 1
ATOM 2152 C CA . GLN A 1 258 ? -6.892 -14.775 11.704 1.00 49.59 258 GLN A CA 1
ATOM 2153 C C . GLN A 1 258 ? -8.247 -15.427 12.004 1.00 49.59 258 GLN A C 1
ATOM 2155 O O . GLN A 1 258 ? -8.715 -15.391 13.131 1.00 49.59 258 GLN A O 1
ATOM 2160 N N . ARG A 1 259 ? -8.890 -16.048 11.009 1.00 51.56 259 ARG A N 1
ATOM 2161 C CA . ARG A 1 259 ? -10.242 -16.637 11.157 1.00 51.56 259 ARG A CA 1
ATOM 2162 C C . ARG A 1 259 ? -10.325 -17.935 11.988 1.00 51.56 259 ARG A C 1
ATOM 2164 O O . ARG A 1 259 ? -11.377 -18.561 12.021 1.00 51.56 259 ARG A O 1
ATOM 2171 N N . ARG A 1 260 ? -9.241 -18.405 12.618 1.00 44.28 260 ARG A N 1
ATOM 2172 C CA . ARG A 1 260 ? -9.230 -19.680 13.368 1.00 44.28 260 ARG A CA 1
ATOM 2173 C C . ARG A 1 260 ? -8.833 -19.461 14.826 1.00 44.28 260 ARG A C 1
ATOM 2175 O O . ARG A 1 260 ? -7.646 -19.422 15.129 1.00 44.28 260 ARG A O 1
ATOM 2182 N N . HIS A 1 261 ? -9.833 -19.380 15.702 1.00 49.72 261 HIS A N 1
ATOM 2183 C CA . HIS A 1 261 ? -9.662 -19.321 17.156 1.00 49.72 261 HIS A CA 1
ATOM 2184 C C . HIS A 1 261 ? -9.764 -20.713 17.800 1.00 49.72 261 HIS A C 1
ATOM 2186 O O . HIS A 1 261 ? -10.528 -21.567 17.341 1.00 49.72 261 HIS A O 1
ATOM 2192 N N . ARG A 1 262 ? -8.983 -20.964 18.861 1.00 45.06 262 ARG A N 1
ATOM 2193 C CA . ARG A 1 262 ? -9.029 -22.221 19.643 1.00 45.06 262 ARG A CA 1
ATOM 2194 C C . ARG A 1 262 ? -10.195 -22.194 20.643 1.00 45.06 262 ARG A C 1
ATOM 2196 O O . ARG A 1 262 ? -10.597 -21.132 21.103 1.00 45.06 262 ARG A O 1
ATOM 2203 N N . LEU A 1 263 ? -10.706 -23.364 21.045 1.00 41.28 263 LEU A N 1
ATOM 2204 C CA . LEU A 1 263 ? -11.832 -23.490 21.994 1.00 41.28 263 LEU A CA 1
ATOM 2205 C C . LEU A 1 263 ? -11.602 -22.751 23.331 1.00 41.28 263 LEU A C 1
ATOM 2207 O O . LEU A 1 263 ? -12.540 -22.167 23.859 1.00 41.28 263 LEU A O 1
ATOM 2211 N N . SER A 1 264 ? -10.359 -22.685 23.822 1.00 44.44 264 SER A N 1
ATOM 2212 C CA . SER A 1 264 ? -9.977 -21.958 25.046 1.00 44.44 264 SER A CA 1
ATOM 2213 C C . SER A 1 264 ? -10.025 -20.424 24.929 1.00 44.44 264 SER A C 1
ATOM 2215 O O . SER A 1 264 ? -9.852 -19.726 25.923 1.00 44.44 264 SER A O 1
ATOM 2217 N N . GLU A 1 265 ? -10.201 -19.873 23.725 1.00 52.94 265 GLU A N 1
ATOM 2218 C CA . GLU A 1 265 ? -10.369 -18.428 23.506 1.00 52.94 265 GLU A CA 1
ATOM 2219 C C . GLU A 1 265 ? -11.846 -18.014 23.578 1.00 52.94 265 GLU A C 1
ATOM 2221 O O . GLU A 1 265 ? -12.138 -16.859 23.879 1.00 52.94 265 GLU A O 1
ATOM 2226 N N . ARG A 1 266 ? -12.786 -18.953 23.381 1.00 55.88 266 ARG A N 1
ATOM 2227 C CA . ARG A 1 266 ? -14.230 -18.669 23.307 1.00 55.88 266 ARG A CA 1
ATOM 2228 C C . ARG A 1 266 ? -14.822 -18.124 24.610 1.00 55.88 266 ARG A C 1
ATOM 2230 O O . ARG A 1 266 ? -15.677 -17.245 24.563 1.00 55.88 266 ARG A O 1
ATOM 2237 N N . GLU A 1 267 ? -14.339 -18.587 25.761 1.00 56.28 267 GLU A N 1
ATOM 2238 C CA . GLU A 1 267 ? -14.786 -18.099 27.076 1.00 56.28 267 GLU A CA 1
ATOM 2239 C C . GLU A 1 267 ? -14.361 -16.641 27.323 1.00 56.28 267 GLU A C 1
ATOM 2241 O O . GLU A 1 267 ? -15.132 -15.853 27.868 1.00 56.28 267 GLU A O 1
ATOM 2246 N N . LYS A 1 268 ? -13.185 -16.231 26.823 1.00 60.38 268 LYS A N 1
ATOM 2247 C CA . LYS A 1 268 ? -12.720 -14.834 26.905 1.00 60.38 268 LYS A CA 1
ATOM 2248 C C . LYS A 1 268 ? -13.579 -13.895 26.057 1.00 60.38 268 LYS A C 1
ATOM 2250 O O . LYS A 1 268 ? -13.829 -12.762 26.461 1.00 60.38 268 LYS A O 1
ATOM 2255 N N . PHE A 1 269 ? -14.096 -14.366 24.921 1.00 63.84 269 PHE A N 1
ATOM 2256 C CA . PHE A 1 269 ? -14.969 -13.559 24.064 1.00 63.84 269 PHE A CA 1
ATOM 2257 C C . PHE A 1 269 ? -16.317 -13.223 24.707 1.00 63.84 269 PHE A C 1
ATOM 2259 O O . PHE A 1 269 ? -16.835 -12.145 24.435 1.00 63.84 269 PHE A O 1
ATOM 2266 N N . SER A 1 270 ? -16.841 -14.065 25.605 1.00 64.94 270 SER A N 1
ATOM 2267 C CA . SER A 1 270 ? -18.092 -13.758 26.321 1.00 64.94 270 SER A CA 1
ATOM 2268 C C . SER A 1 270 ? -17.917 -12.546 27.242 1.00 64.94 270 SER A C 1
ATOM 2270 O O . SER A 1 270 ? -18.675 -11.586 27.152 1.00 64.94 270 SER A O 1
ATOM 2272 N N . SER A 1 271 ? -16.829 -12.506 28.025 1.00 66.81 271 SER A N 1
ATOM 2273 C CA . SER A 1 271 ? -16.516 -11.329 28.853 1.00 66.81 271 SER A CA 1
ATOM 2274 C C . SER A 1 271 ? -16.236 -10.061 28.042 1.00 66.81 271 SER A C 1
ATOM 2276 O O . SER A 1 271 ? -16.460 -8.954 28.522 1.00 66.81 271 SER A O 1
ATOM 2278 N N . ILE A 1 272 ? -15.746 -10.204 26.809 1.00 68.19 272 ILE A N 1
ATOM 2279 C CA . ILE A 1 272 ? -15.512 -9.070 25.915 1.00 68.19 272 ILE A CA 1
ATOM 2280 C C . ILE A 1 272 ? -16.828 -8.576 25.304 1.00 68.19 272 ILE A C 1
ATOM 2282 O O . ILE A 1 272 ? -17.02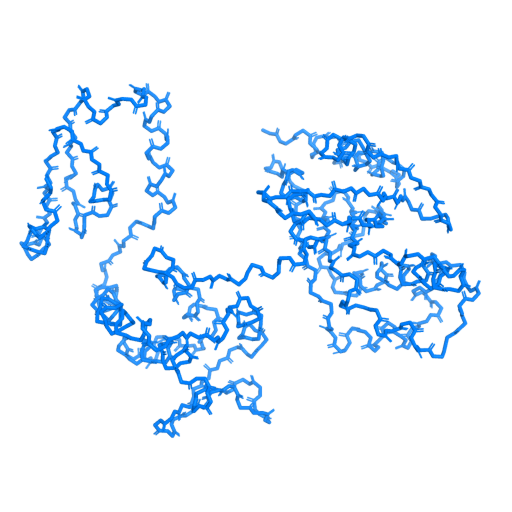0 -7.369 25.183 1.00 68.19 272 ILE A O 1
ATOM 2286 N N . GLN A 1 273 ? -17.735 -9.486 24.944 1.00 77.19 273 GLN A N 1
ATOM 2287 C CA . GLN A 1 273 ? -19.052 -9.158 24.408 1.00 77.19 273 GLN A CA 1
ATOM 2288 C C . GLN A 1 273 ? -19.851 -8.295 25.391 1.00 77.19 273 GLN A C 1
ATOM 2290 O O . GLN A 1 273 ? -20.317 -7.228 25.000 1.00 77.19 273 GLN A O 1
ATOM 2295 N N . ASP A 1 274 ? -19.939 -8.695 26.663 1.00 72.38 274 ASP A N 1
ATOM 2296 C CA . ASP A 1 274 ? -20.669 -7.928 27.683 1.00 72.38 274 ASP A CA 1
ATOM 2297 C C . ASP A 1 274 ? -20.098 -6.510 27.845 1.00 72.38 274 ASP A C 1
ATOM 2299 O O . ASP A 1 274 ? -20.838 -5.525 27.868 1.00 72.38 274 ASP A O 1
ATOM 2303 N N . ARG A 1 275 ? -18.764 -6.378 27.861 1.00 72.38 275 ARG A N 1
ATOM 2304 C CA . ARG A 1 275 ? -18.094 -5.070 27.960 1.00 72.38 275 ARG A CA 1
ATOM 2305 C C . ARG A 1 275 ? -18.301 -4.207 26.715 1.00 72.38 275 ARG A C 1
ATOM 2307 O O . ARG A 1 275 ? -18.480 -2.999 26.841 1.00 72.38 275 ARG A O 1
ATOM 2314 N N . LEU A 1 276 ? -18.282 -4.802 25.520 1.00 75.50 276 LEU A N 1
ATOM 2315 C CA . LEU A 1 276 ? -18.572 -4.091 24.272 1.00 75.50 276 LEU A CA 1
ATOM 2316 C C . LEU A 1 276 ? -20.023 -3.600 24.233 1.00 75.50 276 LEU A C 1
ATOM 2318 O O . LEU A 1 276 ? -20.267 -2.492 23.757 1.00 75.50 276 LEU A O 1
ATOM 2322 N N . ILE A 1 277 ? -20.973 -4.388 24.747 1.00 77.31 277 ILE A N 1
ATOM 2323 C CA . ILE A 1 277 ? -22.383 -3.990 24.858 1.00 77.31 277 ILE A CA 1
ATOM 2324 C C . ILE A 1 277 ? -22.512 -2.792 25.797 1.00 77.31 277 ILE A C 1
ATOM 2326 O O . ILE A 1 277 ? -23.074 -1.773 25.393 1.00 77.31 277 ILE A O 1
ATOM 2330 N N . GLU A 1 278 ? -21.955 -2.872 27.010 1.00 73.19 278 GLU A N 1
ATOM 2331 C CA . GLU A 1 278 ? -21.992 -1.762 27.970 1.00 73.19 278 GLU A CA 1
ATOM 2332 C C . GLU A 1 278 ? -21.414 -0.469 27.377 1.00 73.19 278 GLU A C 1
ATOM 2334 O O . GLU A 1 278 ? -22.062 0.578 27.435 1.00 73.19 278 GLU A O 1
ATOM 2339 N N . ASP A 1 279 ? -20.233 -0.534 26.757 1.00 68.31 279 ASP A N 1
ATOM 2340 C CA . ASP A 1 279 ? -19.575 0.645 26.188 1.00 68.31 279 ASP A CA 1
ATOM 2341 C C . ASP A 1 279 ? -20.318 1.201 24.960 1.00 68.31 279 ASP A C 1
ATOM 2343 O O . ASP A 1 279 ? -20.426 2.420 24.802 1.00 68.31 279 ASP A O 1
ATOM 2347 N N . THR A 1 280 ? -20.883 0.342 24.103 1.00 70.38 280 THR A N 1
ATOM 2348 C CA . THR A 1 280 ? -21.685 0.792 22.950 1.00 70.38 280 THR A CA 1
ATOM 2349 C C . THR A 1 280 ? -22.978 1.469 23.418 1.00 70.38 280 THR A C 1
ATOM 2351 O O . THR A 1 280 ? -23.343 2.524 22.894 1.00 70.38 280 THR A O 1
ATOM 2354 N N . ILE A 1 281 ? -23.638 0.933 24.454 1.00 74.56 281 ILE A N 1
ATOM 2355 C CA . ILE A 1 281 ? -24.822 1.552 25.069 1.00 74.56 281 ILE A CA 1
ATOM 2356 C C . ILE A 1 281 ? -24.464 2.916 25.672 1.00 74.56 281 ILE A C 1
ATOM 2358 O O . ILE A 1 281 ? -25.183 3.887 25.441 1.00 74.56 281 ILE A O 1
ATOM 2362 N N . ARG A 1 282 ? -23.353 3.027 26.407 1.00 67.31 282 ARG A N 1
ATOM 2363 C CA . ARG A 1 282 ? -22.887 4.302 26.986 1.00 67.31 282 ARG A CA 1
ATOM 2364 C C . ARG A 1 282 ? -22.637 5.370 25.920 1.00 67.31 282 ARG A C 1
ATOM 2366 O O . ARG A 1 282 ? -23.155 6.481 26.022 1.00 67.31 282 ARG A O 1
ATOM 2373 N N . ARG A 1 283 ? -21.947 5.015 24.831 1.00 66.00 283 ARG A N 1
ATOM 2374 C CA . ARG A 1 283 ? -21.705 5.926 23.696 1.00 66.00 283 ARG A CA 1
ATOM 2375 C C . ARG A 1 283 ? -22.994 6.380 23.017 1.00 66.00 283 ARG A C 1
ATOM 2377 O O . ARG A 1 283 ? -23.122 7.558 22.701 1.00 66.00 283 ARG A O 1
ATOM 2384 N N . SER A 1 284 ? -23.969 5.481 22.849 1.00 64.38 284 SER A N 1
ATOM 2385 C CA . SER A 1 284 ? -25.284 5.838 22.288 1.00 64.38 284 SER A CA 1
ATOM 2386 C C . SER A 1 284 ? -26.043 6.865 23.143 1.00 64.38 284 SER A C 1
ATOM 2388 O O . SER A 1 284 ? -26.866 7.615 22.625 1.00 64.38 284 SER A O 1
ATOM 2390 N N . LYS A 1 285 ? -25.715 6.955 24.439 1.00 71.25 285 LYS A N 1
ATOM 2391 C CA . LYS A 1 285 ? -26.260 7.935 25.389 1.00 71.25 285 LYS A CA 1
ATOM 2392 C C . LYS A 1 285 ? -25.452 9.240 25.463 1.00 71.25 285 LYS A C 1
ATOM 2394 O O . LYS A 1 285 ? -25.799 10.110 26.255 1.00 71.25 285 LYS A O 1
ATOM 2399 N N . GLY A 1 286 ? -24.410 9.402 24.639 1.00 53.53 286 GLY A N 1
ATOM 2400 C CA . GLY A 1 286 ? -23.592 10.619 24.570 1.00 53.53 286 GLY A CA 1
ATOM 2401 C C . GLY A 1 286 ? -22.371 10.641 25.496 1.00 53.53 286 GLY A C 1
ATOM 2402 O O . GLY A 1 286 ? -21.749 11.691 25.655 1.00 53.53 286 GLY A O 1
ATOM 2403 N N . GLU A 1 287 ? -21.992 9.509 26.093 1.00 57.03 287 GLU A N 1
ATOM 2404 C CA . GLU A 1 287 ? -20.773 9.396 26.901 1.00 57.03 287 GLU A CA 1
ATOM 2405 C C . GLU A 1 287 ? -19.562 9.146 25.981 1.00 57.03 287 GLU A C 1
ATOM 2407 O O . GLU A 1 287 ? -19.266 8.014 25.587 1.00 57.03 287 GLU A O 1
ATOM 2412 N N . PHE A 1 288 ? -18.879 10.222 25.574 1.00 55.12 288 PHE A N 1
ATOM 2413 C CA . PHE A 1 288 ? -17.707 10.151 24.697 1.00 55.12 288 PHE A CA 1
ATOM 2414 C C . PHE A 1 288 ? -16.442 9.816 25.481 1.00 55.12 288 PHE A C 1
ATOM 2416 O O . PHE A 1 288 ? -16.110 10.457 26.475 1.00 55.12 288 PHE A O 1
ATOM 2423 N N . TYR A 1 289 ? -15.704 8.830 24.984 1.00 60.22 289 TYR A N 1
ATOM 2424 C CA . TYR A 1 289 ? -14.473 8.363 25.597 1.00 60.22 289 TYR A CA 1
ATOM 2425 C C . TYR A 1 289 ? -13.233 8.784 24.777 1.00 60.22 289 TYR A C 1
ATOM 2427 O O . TYR A 1 289 ? -13.243 8.656 23.557 1.00 60.22 289 TYR A O 1
ATOM 2435 N N . THR A 1 290 ? -12.167 9.249 25.447 1.00 66.69 290 THR A N 1
ATOM 2436 C CA . THR A 1 290 ? -10.825 9.567 24.916 1.00 66.69 290 THR A CA 1
ATOM 2437 C C . THR A 1 290 ? -10.073 8.333 24.382 1.00 66.69 290 THR A C 1
ATOM 2439 O O . THR A 1 290 ? -9.462 7.621 25.166 1.00 66.69 290 THR A O 1
ATOM 2442 N N . PRO A 1 291 ? -10.000 8.067 23.065 1.00 66.88 291 PRO A N 1
ATOM 2443 C CA . PRO A 1 291 ? -9.387 6.834 22.552 1.00 66.88 291 PRO A CA 1
ATOM 2444 C C . PRO A 1 291 ? -7.945 6.602 23.045 1.00 66.88 291 PRO A C 1
ATOM 2446 O O . PRO A 1 291 ? -7.167 7.548 23.152 1.00 66.88 291 PRO A O 1
ATOM 2449 N N . THR A 1 292 ? -7.541 5.341 23.253 1.00 62.38 292 THR A N 1
ATOM 2450 C CA . THR A 1 292 ? -6.229 4.960 23.827 1.00 62.38 292 THR A CA 1
ATOM 2451 C C . THR A 1 292 ? -5.028 5.580 23.109 1.00 62.38 292 THR A C 1
ATOM 2453 O O . THR A 1 292 ? -4.025 5.891 23.743 1.00 62.38 292 THR A O 1
ATOM 2456 N N . ALA A 1 293 ? -5.113 5.803 21.793 1.00 62.06 293 ALA A N 1
ATOM 2457 C CA . ALA A 1 293 ? -4.057 6.486 21.044 1.00 62.06 293 ALA A CA 1
ATOM 2458 C C . ALA A 1 293 ? -3.806 7.915 21.564 1.00 62.06 293 ALA A C 1
ATOM 2460 O O . ALA A 1 293 ? -2.658 8.339 21.681 1.00 62.06 293 ALA A O 1
ATOM 2461 N N . TRP A 1 294 ? -4.871 8.630 21.931 1.00 74.69 294 TRP A N 1
ATOM 2462 C CA . TRP A 1 294 ? -4.797 9.967 22.515 1.00 74.69 294 TRP A CA 1
ATOM 2463 C C . TRP A 1 294 ? -4.351 9.938 23.972 1.00 74.69 294 TRP A C 1
ATOM 2465 O O . TRP A 1 294 ? -3.606 10.822 24.380 1.00 74.69 294 TRP A O 1
ATOM 2475 N N . VAL A 1 295 ? -4.737 8.902 24.725 1.00 80.12 295 VAL A N 1
ATOM 2476 C CA . VAL A 1 295 ? -4.237 8.676 26.090 1.00 80.12 295 VAL A CA 1
ATOM 2477 C C . VAL A 1 295 ? -2.723 8.445 26.081 1.00 80.12 295 VAL A C 1
ATOM 2479 O O . VAL A 1 295 ? -1.988 9.133 26.776 1.00 80.12 295 VAL A O 1
ATOM 2482 N N . ASN A 1 296 ? -2.226 7.541 25.234 1.00 76.88 296 ASN A N 1
ATOM 2483 C CA . ASN A 1 296 ? -0.786 7.307 25.104 1.00 76.88 296 ASN A CA 1
ATOM 2484 C C . ASN A 1 296 ? -0.056 8.592 24.701 1.00 76.88 296 ASN A C 1
ATOM 2486 O O . ASN A 1 296 ? 0.948 8.952 25.309 1.00 76.88 296 ASN A O 1
ATOM 2490 N N . LYS A 1 297 ? -0.599 9.325 23.720 1.00 85.12 297 LYS A N 1
ATOM 2491 C CA . LYS A 1 297 ? 0.019 10.567 23.260 1.00 85.12 297 LYS A CA 1
ATOM 2492 C C . LYS A 1 297 ? 0.053 11.643 24.346 1.00 85.12 297 LYS A C 1
ATOM 2494 O O . LYS A 1 297 ? 1.031 12.382 24.412 1.00 85.12 297 LYS A O 1
ATOM 2499 N N . SER A 1 298 ? -0.982 11.751 25.182 1.00 90.31 298 SER A N 1
ATOM 2500 C CA . SER A 1 298 ? -0.981 12.708 26.291 1.00 90.31 298 SER A CA 1
ATOM 2501 C C . SER A 1 298 ? 0.056 12.334 27.348 1.00 90.31 298 SER A C 1
ATOM 2503 O O . SER A 1 298 ? 0.785 13.209 27.804 1.00 90.31 298 SER A O 1
ATOM 2505 N N . HIS A 1 299 ? 0.199 11.045 27.670 1.00 92.31 299 HIS A N 1
ATOM 2506 C CA . HIS A 1 299 ? 1.230 10.559 28.592 1.00 92.31 299 HIS A CA 1
ATOM 2507 C C . HIS A 1 299 ? 2.643 10.802 28.062 1.00 92.31 299 HIS A C 1
ATOM 2509 O O . HIS A 1 299 ? 3.481 11.266 28.829 1.00 92.31 299 HIS A O 1
ATOM 2515 N N . ASP A 1 300 ? 2.891 10.564 26.770 1.00 90.44 300 ASP A N 1
ATOM 2516 C CA . ASP A 1 300 ? 4.181 10.858 26.132 1.00 90.44 300 ASP A CA 1
ATOM 2517 C C . ASP A 1 300 ? 4.532 12.347 26.259 1.00 90.44 300 ASP A C 1
ATOM 2519 O O . ASP A 1 300 ? 5.635 12.694 26.670 1.00 90.44 300 ASP A O 1
ATOM 2523 N N . ILE A 1 301 ? 3.570 13.235 25.971 1.00 94.44 301 ILE A N 1
ATOM 2524 C CA . ILE A 1 301 ? 3.762 14.688 26.088 1.00 94.44 301 ILE A CA 1
ATOM 2525 C C . ILE A 1 301 ? 4.069 15.087 27.537 1.00 94.44 301 ILE A C 1
ATOM 2527 O O . ILE A 1 301 ? 4.957 15.903 27.772 1.00 94.44 301 ILE A O 1
ATOM 2531 N N . ILE A 1 302 ? 3.358 14.520 28.517 1.00 95.12 302 ILE A N 1
ATOM 2532 C CA . ILE A 1 302 ? 3.615 14.806 29.935 1.00 95.12 302 ILE A CA 1
ATOM 2533 C C . ILE A 1 302 ? 5.010 14.309 30.333 1.00 95.12 302 ILE A C 1
ATOM 2535 O O . ILE A 1 302 ? 5.743 15.039 30.996 1.00 95.12 302 ILE A O 1
ATOM 2539 N N . SER A 1 303 ? 5.411 13.115 29.888 1.00 94.38 303 SER A N 1
ATOM 2540 C CA . SER A 1 303 ? 6.746 12.567 30.142 1.00 94.38 303 SER A CA 1
ATOM 2541 C C . SER A 1 303 ? 7.869 13.391 29.507 1.00 94.38 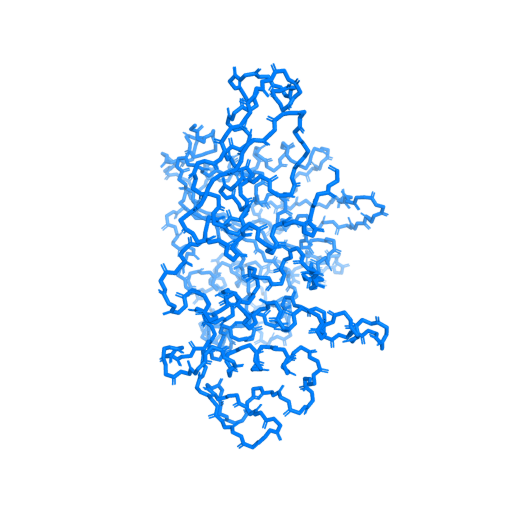303 SER A C 1
ATOM 2543 O O . SER A 1 303 ? 8.928 13.527 30.118 1.00 94.38 303 SER A O 1
ATOM 2545 N N . ASP A 1 304 ? 7.647 13.964 28.322 1.00 93.12 304 ASP A N 1
ATOM 2546 C CA . ASP A 1 304 ? 8.613 14.847 27.656 1.00 93.12 304 ASP A CA 1
ATOM 2547 C C . ASP A 1 304 ? 8.828 16.162 28.428 1.00 93.12 304 ASP A C 1
ATOM 2549 O O . ASP A 1 304 ? 9.918 16.733 28.386 1.00 93.12 304 ASP A O 1
ATOM 2553 N N . ILE A 1 305 ? 7.803 16.643 29.141 1.00 95.88 305 ILE A N 1
ATOM 2554 C CA . ILE A 1 305 ? 7.834 17.916 29.878 1.00 95.88 305 ILE A CA 1
ATOM 2555 C C . ILE A 1 305 ? 8.299 17.727 31.329 1.00 95.88 305 ILE A C 1
ATOM 2557 O O . ILE A 1 305 ? 9.117 18.504 31.817 1.00 95.88 305 ILE A O 1
ATOM 2561 N N . LEU A 1 306 ? 7.760 16.727 32.032 1.00 94.75 306 LEU A N 1
ATOM 2562 C CA . LEU A 1 306 ? 7.933 16.540 33.479 1.00 94.75 306 LEU A CA 1
ATOM 2563 C C . LEU A 1 306 ? 8.930 15.435 33.851 1.00 94.75 306 LEU A C 1
ATOM 2565 O O . LEU A 1 306 ? 9.232 15.277 35.032 1.00 94.75 306 LEU A O 1
ATOM 2569 N N . GLY A 1 307 ? 9.445 14.694 32.866 1.00 93.50 307 GLY A N 1
ATOM 2570 C CA . GLY A 1 307 ? 10.286 13.517 33.078 1.00 93.50 307 GLY A CA 1
ATOM 2571 C C . GLY A 1 307 ? 9.484 12.218 33.027 1.00 93.50 307 GLY A C 1
ATOM 2572 O O . GLY A 1 307 ? 8.273 12.192 33.237 1.00 93.50 307 GLY A O 1
ATOM 2573 N N . LYS A 1 308 ? 10.150 11.101 32.714 1.00 91.00 308 LYS A N 1
ATOM 2574 C CA . LYS A 1 308 ? 9.496 9.782 32.583 1.00 91.00 308 LYS A CA 1
ATOM 2575 C C . LYS A 1 308 ? 8.923 9.251 33.902 1.00 91.00 308 LYS A C 1
ATOM 2577 O O . LYS A 1 308 ? 8.040 8.406 33.860 1.00 91.00 308 LYS A O 1
ATOM 2582 N N . ASP A 1 309 ? 9.416 9.765 35.019 1.00 93.81 309 ASP A N 1
ATOM 2583 C CA . ASP A 1 309 ? 9.090 9.443 36.410 1.00 93.81 309 ASP A CA 1
ATOM 2584 C C . ASP A 1 309 ? 8.014 10.371 37.014 1.00 93.81 309 ASP A C 1
ATOM 2586 O O . ASP A 1 309 ? 7.860 10.492 38.232 1.00 93.81 309 ASP A O 1
ATOM 2590 N N . TRP A 1 310 ? 7.256 11.080 36.170 1.00 96.38 310 TRP A N 1
ATOM 2591 C CA . TRP A 1 310 ? 6.240 12.020 36.641 1.00 96.38 310 TRP A CA 1
ATOM 2592 C C . TRP A 1 310 ? 5.094 11.350 37.416 1.00 96.38 310 TRP A C 1
ATOM 2594 O O . TRP A 1 310 ? 4.477 11.989 38.267 1.00 96.38 310 TRP A O 1
ATOM 2604 N N . LYS A 1 311 ? 4.809 10.071 37.154 1.00 93.31 311 LYS A N 1
ATOM 2605 C CA . LYS A 1 311 ? 3.731 9.323 37.825 1.00 93.31 311 LYS A CA 1
ATOM 2606 C C . LYS A 1 311 ? 4.086 8.991 39.276 1.00 93.31 311 LYS A C 1
ATOM 2608 O O . LYS A 1 311 ? 3.204 8.722 40.090 1.00 93.31 311 LYS A O 1
ATOM 2613 N N . GLU A 1 312 ? 5.374 9.025 39.590 1.00 95.00 312 GLU A N 1
ATOM 2614 C CA . GLU A 1 312 ? 5.975 8.736 40.882 1.00 95.00 312 GLU A CA 1
ATOM 2615 C C . GLU A 1 312 ? 6.261 10.015 41.677 1.00 95.00 312 GLU A C 1
ATOM 2617 O O . GLU A 1 312 ? 6.186 10.012 42.907 1.00 95.00 312 GLU A O 1
ATOM 2622 N N . ASN A 1 313 ? 6.579 11.108 40.981 1.00 95.25 313 ASN A N 1
ATOM 2623 C CA . ASN A 1 313 ? 7.013 12.361 41.599 1.00 95.25 313 ASN A CA 1
ATOM 2624 C C . ASN A 1 313 ? 5.880 13.362 41.851 1.00 95.25 313 ASN A C 1
ATOM 2626 O O . ASN A 1 313 ? 6.056 14.271 42.664 1.00 95.25 313 ASN A O 1
ATOM 2630 N N . TYR A 1 314 ? 4.738 13.217 41.175 1.00 95.88 314 TYR A N 1
ATOM 2631 C CA . TYR A 1 314 ? 3.638 14.175 41.251 1.00 95.88 314 TYR A CA 1
ATOM 2632 C C . TYR A 1 314 ? 2.320 13.533 41.677 1.00 95.88 314 TYR A C 1
ATOM 2634 O O . TYR A 1 314 ? 2.052 12.360 41.420 1.00 95.88 314 TYR A O 1
ATOM 2642 N N . VAL A 1 315 ? 1.470 14.359 42.288 1.00 96.69 315 VAL A N 1
ATOM 2643 C CA . VAL A 1 315 ? 0.060 14.042 42.516 1.00 96.69 315 VAL A CA 1
ATOM 2644 C C . VAL A 1 315 ? -0.710 14.277 41.224 1.00 96.69 315 VAL A C 1
ATOM 2646 O O . VAL A 1 315 ? -0.652 15.365 40.647 1.00 96.69 315 VAL A O 1
ATOM 2649 N N . VAL A 1 316 ? -1.460 13.272 40.786 1.00 94.31 316 VAL A N 1
ATOM 2650 C CA . VAL A 1 316 ? -2.277 13.326 39.574 1.00 94.31 316 VAL A CA 1
ATOM 2651 C C . VAL A 1 316 ? -3.743 13.378 39.970 1.00 94.31 316 VAL A C 1
ATOM 2653 O O . VAL A 1 316 ? -4.205 12.581 40.782 1.00 94.31 316 VAL A O 1
ATOM 2656 N N . TRP A 1 317 ? -4.494 14.315 39.395 1.00 94.56 317 TRP A N 1
ATOM 2657 C CA . TRP A 1 317 ? -5.938 14.391 39.583 1.00 94.56 317 TRP A CA 1
ATOM 2658 C C . TRP A 1 317 ? -6.651 14.349 38.236 1.00 94.56 317 TRP A C 1
ATOM 2660 O O . TRP A 1 317 ? -6.537 15.270 37.430 1.00 94.56 317 TRP A O 1
ATOM 2670 N N . ASP A 1 318 ? -7.405 13.277 38.011 1.00 91.00 318 ASP A N 1
ATOM 2671 C CA . ASP A 1 318 ? -8.315 13.151 36.881 1.00 91.00 318 ASP A CA 1
ATOM 2672 C C . ASP A 1 318 ? -9.710 13.626 37.302 1.00 91.00 318 ASP A C 1
ATOM 2674 O O . ASP A 1 318 ? -10.479 12.905 37.948 1.00 91.00 318 ASP A O 1
ATOM 2678 N N . CYS A 1 319 ? -10.003 14.894 37.009 1.00 91.06 319 CYS A N 1
ATOM 2679 C CA . CYS A 1 319 ? -11.187 15.563 37.535 1.00 91.06 319 CYS A CA 1
ATOM 2680 C C . CYS A 1 319 ? -12.492 15.236 36.787 1.00 91.06 319 CYS A C 1
ATOM 2682 O O . CYS A 1 319 ? -13.574 15.564 37.284 1.00 91.06 319 CYS A O 1
ATOM 2684 N N . ALA A 1 320 ? -12.389 14.571 35.633 1.00 86.81 320 ALA A N 1
ATOM 2685 C CA . ALA A 1 320 ? -13.495 14.148 34.778 1.00 86.81 320 ALA A CA 1
ATOM 2686 C C . ALA A 1 320 ? -13.289 12.688 34.348 1.00 86.81 320 ALA A C 1
ATOM 2688 O O . ALA A 1 320 ? -13.313 12.348 33.167 1.00 86.81 320 ALA A O 1
ATOM 2689 N N . TRP A 1 321 ? -13.076 11.836 35.350 1.00 83.44 321 TRP A N 1
ATOM 2690 C CA . TRP A 1 321 ? -12.571 10.478 35.203 1.00 83.44 321 TRP A CA 1
ATOM 2691 C C . TRP A 1 321 ? -13.410 9.624 34.252 1.00 83.44 321 TRP A C 1
ATOM 2693 O O . TRP A 1 321 ? -12.861 8.811 33.505 1.00 83.44 321 TRP A O 1
ATOM 2703 N N . GLY A 1 322 ? -14.737 9.806 34.256 1.00 80.50 322 GLY A N 1
ATOM 2704 C CA . GLY A 1 322 ? -15.658 8.933 33.531 1.00 80.50 322 GLY A CA 1
ATOM 2705 C C . GLY A 1 322 ? -15.348 7.472 33.862 1.00 80.50 322 GLY A C 1
ATOM 2706 O O . GLY A 1 322 ? -15.132 7.120 35.016 1.00 80.50 322 GLY A O 1
ATOM 2707 N N . THR A 1 323 ? -15.172 6.632 32.844 1.00 70.31 323 THR A N 1
ATOM 2708 C CA . THR A 1 323 ? -14.778 5.216 33.004 1.00 70.31 323 THR A CA 1
ATOM 2709 C C . THR A 1 323 ? -13.272 4.985 33.217 1.00 70.31 323 THR A C 1
ATOM 2711 O O . THR A 1 323 ? -12.776 3.859 33.101 1.00 70.31 323 THR A O 1
ATOM 2714 N N . GLY A 1 324 ? -12.537 6.054 33.517 1.00 76.12 324 GLY A N 1
ATOM 2715 C CA . GLY A 1 324 ? -11.189 6.066 34.074 1.00 76.12 324 GLY A CA 1
ATOM 2716 C C . GLY A 1 324 ? -10.046 5.955 33.092 1.00 76.12 324 GLY A C 1
ATOM 2717 O O . GLY A 1 324 ? -8.897 5.778 33.453 1.00 76.12 324 GLY A O 1
ATOM 2718 N N . ASN A 1 325 ? -10.335 6.030 31.819 1.00 78.38 325 ASN A N 1
ATOM 2719 C CA . ASN A 1 325 ? -9.413 5.620 30.787 1.00 78.38 325 ASN A CA 1
ATOM 2720 C C . ASN A 1 325 ? -8.099 6.407 30.633 1.00 78.38 325 ASN A C 1
ATOM 2722 O O . ASN A 1 325 ? -7.135 5.862 30.104 1.00 78.38 325 ASN A O 1
ATOM 2726 N N . LEU A 1 326 ? -8.048 7.674 31.052 1.00 82.88 326 LEU A N 1
ATOM 2727 C CA . LEU A 1 326 ? -6.793 8.430 31.032 1.00 82.88 326 LEU A CA 1
ATOM 2728 C C . LEU A 1 326 ? -5.772 7.857 32.020 1.00 82.88 326 LEU A C 1
ATOM 2730 O O . LEU A 1 326 ? -4.572 8.071 31.856 1.00 82.88 326 LEU A O 1
ATOM 2734 N N . THR A 1 327 ? -6.245 7.161 33.053 1.00 85.62 327 THR A N 1
ATOM 2735 C CA . THR A 1 327 ? -5.449 6.852 34.241 1.00 85.62 327 THR A CA 1
ATOM 2736 C C . THR A 1 327 ? -5.533 5.389 34.690 1.00 85.62 327 THR A C 1
ATOM 2738 O O . THR A 1 327 ? -4.555 4.873 35.211 1.00 85.62 327 THR A O 1
ATOM 2741 N N . ARG A 1 328 ? -6.629 4.669 34.422 1.00 75.88 328 ARG A N 1
ATOM 2742 C CA . ARG A 1 328 ? -6.910 3.305 34.920 1.00 75.88 328 ARG A CA 1
ATOM 2743 C C . ARG A 1 328 ? -5.913 2.237 34.473 1.00 75.88 328 ARG A C 1
ATOM 2745 O O . ARG A 1 328 ? -5.775 1.226 35.149 1.00 75.88 328 ARG A O 1
ATOM 2752 N N . ASP A 1 329 ? -5.266 2.442 33.327 1.00 73.38 329 ASP A N 1
ATOM 2753 C CA . ASP A 1 329 ? -4.334 1.481 32.728 1.00 73.38 329 ASP A CA 1
ATOM 2754 C C . ASP A 1 329 ? -2.860 1.801 33.059 1.00 73.38 329 ASP A C 1
ATOM 2756 O O . ASP A 1 329 ? -1.953 1.158 32.526 1.00 73.38 329 ASP A O 1
ATOM 2760 N N . TYR A 1 330 ? -2.604 2.783 33.935 1.00 79.88 330 TYR A N 1
ATOM 2761 C CA . TYR A 1 330 ? -1.262 3.175 34.365 1.00 79.88 330 TYR A CA 1
ATOM 2762 C C . TYR A 1 330 ? -1.157 3.218 35.886 1.00 79.88 330 TYR A C 1
ATOM 2764 O O . TYR A 1 330 ? -2.130 3.472 36.590 1.00 79.88 330 TYR A O 1
ATOM 2772 N N . GLU A 1 331 ? 0.055 2.999 36.385 1.00 83.00 331 GLU A N 1
ATOM 2773 C CA . GLU A 1 331 ? 0.351 3.089 37.809 1.00 83.00 331 GLU A CA 1
ATOM 2774 C C . GLU A 1 331 ? 0.813 4.507 38.154 1.00 83.00 331 GLU A C 1
ATOM 2776 O O . GLU A 1 331 ? 1.635 5.098 37.453 1.00 83.00 331 GLU A O 1
ATOM 2781 N N . PHE A 1 332 ? 0.246 5.046 39.229 1.00 87.75 332 PHE A N 1
ATOM 2782 C CA . PHE A 1 332 ? 0.545 6.364 39.777 1.00 87.75 332 PHE A CA 1
ATOM 2783 C C . PHE A 1 332 ? 0.772 6.215 41.273 1.00 87.75 332 PHE A C 1
ATOM 2785 O O . PHE A 1 332 ? 0.032 5.488 41.935 1.00 87.75 332 PHE A O 1
ATOM 2792 N N . LYS A 1 333 ? 1.753 6.933 41.822 1.00 92.31 333 LYS A N 1
ATOM 2793 C CA . LYS A 1 333 ? 1.996 6.932 43.268 1.00 92.31 333 LYS A CA 1
ATOM 2794 C C . LYS A 1 333 ? 0.842 7.587 44.028 1.00 92.31 333 LYS A C 1
ATOM 2796 O O . LYS A 1 333 ? 0.429 7.081 45.065 1.00 92.31 333 LYS A O 1
ATOM 2801 N N . GLU A 1 334 ? 0.319 8.694 43.503 1.00 92.94 334 GLU A N 1
ATOM 2802 C CA . GLU A 1 334 ? -0.806 9.424 44.090 1.00 92.94 334 GLU A CA 1
ATOM 2803 C C . GLU A 1 334 ? -1.779 9.870 42.990 1.00 92.94 334 GLU A C 1
ATOM 2805 O O . GLU A 1 334 ? -1.526 10.846 42.284 1.00 92.94 334 GLU A O 1
ATOM 2810 N N . LEU A 1 335 ? -2.896 9.146 42.844 1.00 91.25 335 LEU A N 1
ATOM 2811 C CA . LEU A 1 335 ? -3.960 9.439 41.880 1.00 91.25 335 LEU A CA 1
ATOM 2812 C C . LEU A 1 335 ? -5.291 9.717 42.591 1.00 91.25 335 LEU A C 1
ATOM 2814 O O . LEU A 1 335 ? -5.812 8.872 43.319 1.00 91.25 335 LEU A O 1
ATOM 2818 N N . TYR A 1 336 ? -5.872 10.879 42.303 1.00 91.94 336 TYR A N 1
ATOM 2819 C CA . TYR A 1 336 ? -7.236 11.245 42.670 1.00 91.94 336 TYR A CA 1
ATOM 2820 C C . TYR A 1 336 ? -8.127 11.226 41.428 1.00 91.94 336 TYR A C 1
ATOM 2822 O O . TYR A 1 336 ? -7.711 11.642 40.347 1.00 91.94 336 TYR A O 1
ATOM 2830 N N . CYS A 1 337 ? -9.372 10.782 41.581 1.00 88.69 337 CYS A N 1
ATOM 2831 C CA . CYS A 1 337 ? -10.337 10.699 40.487 1.00 88.69 337 CYS A CA 1
ATOM 2832 C C . CYS A 1 337 ? -11.679 11.286 40.924 1.00 88.69 337 CYS A C 1
ATOM 2834 O O . CYS A 1 337 ? -12.195 10.928 41.985 1.00 88.69 337 CYS A O 1
ATOM 2836 N N . SER A 1 338 ? -12.266 12.155 40.103 1.00 89.75 338 SER A N 1
ATOM 2837 C CA . SER A 1 338 ? -13.639 12.639 40.282 1.00 89.75 338 SER A CA 1
ATOM 2838 C C . SER A 1 338 ? -14.430 12.533 38.985 1.00 89.75 338 SER A C 1
ATOM 2840 O O . SER A 1 338 ? -13.886 12.647 37.896 1.00 89.75 338 SER A O 1
ATOM 2842 N N . THR A 1 339 ? -15.729 12.291 39.099 1.00 85.00 339 THR A N 1
ATOM 2843 C CA . THR A 1 339 ? -16.665 12.160 37.975 1.00 85.00 339 THR A CA 1
ATOM 2844 C C . THR A 1 339 ? -18.058 12.539 38.467 1.00 85.00 339 THR A C 1
ATOM 2846 O O . THR A 1 339 ? -18.334 12.482 39.668 1.00 85.00 339 THR A O 1
ATOM 2849 N N . ILE A 1 340 ? -18.925 12.962 37.548 1.00 83.44 340 ILE A N 1
ATOM 2850 C CA . ILE A 1 340 ? -20.304 13.356 37.853 1.00 83.44 340 ILE A CA 1
ATOM 2851 C C . ILE A 1 340 ? -21.186 12.143 38.191 1.00 83.44 340 ILE A C 1
ATOM 2853 O O . ILE A 1 340 ? -22.117 12.261 38.986 1.00 83.44 340 ILE A O 1
ATOM 2857 N N . ASN A 1 341 ? -20.867 10.967 37.639 1.00 76.94 341 ASN A N 1
ATOM 2858 C CA . ASN A 1 341 ? -21.662 9.752 37.795 1.00 76.94 341 ASN A CA 1
ATOM 2859 C C . ASN A 1 341 ? -21.056 8.829 38.855 1.00 76.94 341 ASN A C 1
ATOM 2861 O O . ASN A 1 341 ? -19.964 8.294 38.689 1.00 76.94 341 ASN A O 1
ATOM 2865 N N . LYS A 1 342 ? -21.786 8.562 39.944 1.00 78.06 342 LYS A N 1
ATOM 2866 C CA . LYS A 1 342 ? -21.296 7.689 41.026 1.00 78.06 342 LYS A CA 1
ATOM 2867 C C . LYS A 1 342 ? -20.963 6.265 40.549 1.00 78.06 342 LYS A C 1
ATOM 2869 O O . LYS A 1 342 ? -19.977 5.692 41.009 1.00 78.06 342 LYS A O 1
ATOM 2874 N N . SER A 1 343 ? -21.727 5.742 39.589 1.00 70.69 343 SER A N 1
ATOM 2875 C CA . SER A 1 343 ? -21.531 4.412 38.997 1.00 70.69 343 SER A CA 1
ATOM 2876 C C . SER A 1 343 ? -20.145 4.215 38.386 1.00 70.69 343 SER A C 1
ATOM 2878 O O . SER A 1 343 ? -19.611 3.110 38.424 1.00 70.69 343 SER A O 1
ATOM 2880 N N . ASP A 1 344 ? -19.544 5.278 37.856 1.00 71.88 344 ASP A N 1
ATOM 2881 C CA . ASP A 1 344 ? -18.198 5.241 37.291 1.00 71.88 344 ASP A CA 1
ATOM 2882 C C . ASP A 1 344 ? -17.159 4.893 38.363 1.00 71.88 344 ASP A C 1
ATOM 2884 O O . ASP A 1 344 ? -16.306 4.030 38.155 1.00 71.88 344 ASP A O 1
ATOM 2888 N N . LEU A 1 345 ? -17.280 5.505 39.549 1.00 72.44 345 LEU A N 1
ATOM 2889 C CA . LEU A 1 345 ? -16.425 5.220 40.706 1.00 72.44 345 LEU A CA 1
ATOM 2890 C C . LEU A 1 345 ? -16.641 3.796 41.229 1.00 72.44 345 LEU A C 1
ATOM 2892 O O . LEU A 1 345 ? -15.683 3.138 41.640 1.00 72.44 345 LEU A O 1
ATOM 2896 N N . ASP A 1 346 ? -17.881 3.307 41.191 1.00 73.62 346 ASP A N 1
ATOM 2897 C CA . ASP A 1 346 ? -18.220 1.962 41.658 1.00 73.62 346 ASP A CA 1
ATOM 2898 C C . ASP A 1 346 ? -17.635 0.888 40.727 1.00 73.62 346 ASP A C 1
ATOM 2900 O O . ASP A 1 346 ? -17.013 -0.067 41.197 1.00 73.62 346 ASP A O 1
ATOM 2904 N N . VAL A 1 347 ? -17.731 1.074 39.404 1.00 63.91 347 VAL A N 1
ATOM 2905 C CA . VAL A 1 347 ? -17.042 0.235 38.402 1.00 63.91 347 VAL A CA 1
ATOM 2906 C C . VAL A 1 347 ? -15.527 0.320 38.590 1.00 63.91 347 VAL A C 1
ATOM 2908 O O . VAL A 1 347 ? -14.835 -0.699 38.589 1.00 63.91 347 VAL A O 1
ATOM 2911 N N . GLY A 1 348 ? -15.033 1.533 38.816 1.00 60.81 348 GLY A N 1
ATOM 2912 C CA . GLY A 1 348 ? -13.643 1.859 39.080 1.00 60.81 348 GLY A CA 1
ATOM 2913 C C . GLY A 1 348 ? -13.006 1.148 40.269 1.00 60.81 348 GLY A C 1
ATOM 2914 O O . GLY A 1 348 ? -11.836 0.773 40.228 1.00 60.81 348 GLY A O 1
ATOM 2915 N N . SER A 1 349 ? -13.786 0.915 41.325 1.00 64.31 349 SER A N 1
ATOM 2916 C CA . SER A 1 349 ? -13.311 0.299 42.568 1.00 64.31 349 SER A CA 1
ATOM 2917 C C . SER A 1 349 ? -12.754 -1.120 42.388 1.00 64.31 349 SER A C 1
ATOM 2919 O O . SER A 1 349 ? -11.924 -1.552 43.187 1.00 64.31 349 SER A O 1
ATOM 2921 N N . LYS A 1 350 ? -13.139 -1.814 41.306 1.00 59.81 350 LYS A N 1
ATOM 2922 C CA . LYS A 1 350 ? -12.636 -3.146 40.930 1.00 59.81 350 LYS A CA 1
ATOM 2923 C C . LYS A 1 350 ? -11.209 -3.133 40.369 1.00 59.81 350 LYS A C 1
ATOM 2925 O O . LYS A 1 350 ? -10.602 -4.192 40.253 1.00 59.81 350 LYS A O 1
ATOM 2930 N N . TYR A 1 351 ? -10.692 -1.958 40.009 1.00 55.06 351 TYR A N 1
ATOM 2931 C CA . TYR A 1 351 ? -9.385 -1.777 39.372 1.00 55.06 351 TYR A CA 1
ATOM 2932 C C . TYR A 1 351 ? -8.314 -1.240 40.331 1.00 55.06 351 TYR A C 1
ATOM 2934 O O . TYR A 1 351 ? -7.198 -0.973 39.895 1.00 55.06 351 TYR A O 1
ATOM 2942 N N . LYS A 1 352 ? -8.625 -1.086 41.628 1.00 48.38 352 LYS A N 1
ATOM 2943 C CA . LYS A 1 352 ? -7.630 -0.695 42.635 1.00 48.38 352 LYS A CA 1
ATOM 2944 C C . LYS A 1 352 ? -6.546 -1.775 42.738 1.00 48.38 352 LYS A C 1
ATOM 2946 O O . LYS A 1 352 ? -6.823 -2.871 43.224 1.00 48.38 352 LYS A O 1
ATOM 2951 N N . LYS A 1 353 ? -5.339 -1.451 42.277 1.00 45.06 353 LYS A N 1
ATOM 2952 C CA . LYS A 1 353 ? -4.095 -2.101 42.691 1.00 45.06 353 LYS A CA 1
ATOM 2953 C C . LYS A 1 353 ? -3.426 -1.253 43.754 1.00 45.06 353 LYS A C 1
ATOM 2955 O O . LYS A 1 353 ? -3.421 -0.017 43.567 1.00 45.06 353 LYS A O 1
#

Secondary structure (DSSP, 8-state):
--HHHHHHTT--SHHHHHHHHHHHHHHHSTT---B-GGG-SEEEEEEEEETTEEEEEEEEEEE-SS--TTSHHHHHHHHHHHHHHHHHHHHTTPPPP-EEEEE-SSEEEEEEGGGTGGGGGS---TTS-TTTHHHH-HHHHHHHHHH-----EEEE-STT--HHHHHHHHHHHHTT----B---TTTHHHHHHHHHHHHBTTGGGS-HHHHHHHHHHHHH-TTTSEE-SS-TTEEE-TTS-EEEB-HHHHHHHHTTB-----GGGHHHHHHHHHHHHHHHHHHHTT-----HHHHHHHHHHHHHHH-TTHHHHSEEEETT-TT-TTTTTS--SEEEE--S-HHHHHHHGGG--

Radius of gyration: 24.89 Å; Cα contacts (8 Å, |Δi|>4): 471; chains: 1; bounding box: 56×44×70 Å

Solvent-accessible surface area (backbone atoms only — not comparable to full-atom values): 20155 Å² total; per-residue (Å²): 122,23,70,63,34,75,69,26,67,82,55,88,49,45,71,52,37,44,52,55,53,51,53,49,48,48,65,76,45,65,90,48,63,79,42,53,71,94,74,42,80,25,29,34,72,42,79,43,74,56,97,92,50,71,30,69,32,28,39,36,35,49,64,39,63,90,51,63,58,86,39,68,70,53,38,51,36,53,50,43,22,50,48,48,49,45,46,52,30,54,77,70,73,43,86,62,58,44,29,40,40,37,37,31,52,53,28,34,34,40,35,51,36,80,48,58,52,76,64,71,76,55,97,66,80,79,82,56,57,36,91,50,38,41,77,75,36,53,68,58,49,53,49,51,64,70,69,52,63,64,76,62,54,75,44,68,48,41,61,81,33,56,70,65,60,56,52,48,49,54,48,39,50,35,58,64,52,75,65,43,55,75,82,38,91,90,47,41,62,64,52,48,54,48,43,46,76,58,23,42,52,68,56,87,79,53,55,47,59,53,55,45,48,55,55,50,38,42,67,76,38,50,91,53,20,41,70,35,88,90,42,62,42,32,33,38,38,75,88,74,50,75,45,56,36,36,38,72,50,41,52,57,56,57,72,39,43,66,88,77,81,58,80,87,52,56,68,57,49,54,64,47,48,57,52,49,31,54,52,40,47,43,43,76,74,69,55,81,75,79,54,67,72,58,38,52,50,52,52,51,54,48,29,74,74,66,36,86,59,37,41,69,77,40,82,42,72,40,72,73,29,55,89,29,71,86,49,69,88,56,83,55,72,40,74,46,76,36,54,94,52,69,65,35,55,61,64,48,61,79,66,73,125

Foldseek 3Di:
DDPLLVQQVPDPDQVSVLVSLVVVCCVLQPPWDWDQPLNFSTWTWDWFDDDHFIFTATETEHEDEPQDCVDLLSVLLRVQLVLLSQLVCVVVVHDGGQKYWYYYSFKIKIFGCVLPNVCSPDPDDSVDNSNCRSVVCVVVSVVCSVVVSTDIDMDTRDPPDDCVVVSVVSSCRRSVPLQAPEDDLQCVLVLLVCCLVAWADPSVVDDLLVSLVLVLCCLPPVVQWDQDPVHQQWIAHNVRDIGGTDNVVVCVSVSSHDSDDDPVCVVVSVVSSVVSSVVSNCVVVVNDDDDVVNLVVVLVVCCVVVNVCCLEVDAEEAAACQLNRSHLVDHHPHYHYHHPDVVSVVNSVVSDD

Nearest PDB structures (foldseek):
  8j2f-assembly1_B  TM=2.792E-01  e=1.839E+00  Homo sapiens
  1px5-assembly1_A  TM=2.505E-01  e=6.090E+00  Sus scrofa
  7szc-assembly2_C  TM=1.639E-01  e=6.090E+00  Homo sapiens

Sequence (353 aa):
MSRFYNQIKDATVEKQVEYVYKKDINTYFKGSIIEYPYSCDGYIDTKVTYDKTSRILRLIMEFKLDEKLSTKINRYKVLIQVLYYIKRFELNGEPLPNVILAGDKRETFVIHTNDIIDYLNEDLDWSIAPSEAPQKNLDLLAKMVNENKANPYIFKIDENFSFNDVAQKIKDLALNIKRYVNITEKNIYSIYDYFISKVIKNESKYEPHDLVYIFISLIMNPNENFKHPEKPNKLHLSNGNEIDINGDVYDSFFGHFQRRHRLSEREKFSSIQDRLIEDTIRRSKGEFYTPTAWVNKSHDIISDILGKDWKENYVVWDCAWGTGNLTRDYEFKELYCSTINKSDLDVGSKYKK